Protein AF-A0AAD6ZV68-F1 (afdb_monomer_lite)

pLDDT: mean 80.8, std 20.4, range [26.97, 98.12]

Secondary structure (DSSP, 8-state):
--PPP-----HHHHHTTTT--TTSPP-TTSEEEEEEEEETTEEEEEEESSS-EEPPTT-SSSEEE---TTSS-GGG-TTTSPEEP-GGGTTGGGPBPTTTSGGGGGGG----GGGEEE--TTSTT-EEE-HHHHHHHHHHHHHHHHHHHHHHHH-GGG--HHHHHHHHHHHHHHHHHHH--B-HHHHHHHHHHHHHHHHHHHHHHHIIIIIHHHHH-TT------TTSB--EEES-HHHHHHHHHTT--EEEEEEGGG-SS--EEEE-PEEPPPTTS--SGGGSTTPPPPSEEES-HHHHHHHHHHHHHH--SS--TTTS---PPPPPPPPP-------PPP-------------

Structure (mmCIF, N/CA/C/O backbone):
data_AF-A0AAD6ZV68-F1
#
_entry.id   AF-A0AAD6ZV68-F1
#
loop_
_atom_site.group_PDB
_atom_site.id
_atom_site.type_symbol
_atom_site.label_atom_id
_atom_site.label_alt_id
_atom_site.label_comp_id
_atom_site.label_asym_id
_atom_site.label_entity_id
_atom_site.label_seq_id
_atom_site.pdbx_PDB_ins_code
_atom_site.Cartn_x
_atom_site.Cartn_y
_atom_site.Cartn_z
_atom_site.occupancy
_atom_site.B_iso_or_equiv
_atom_site.auth_seq_id
_atom_site.auth_comp_id
_atom_site.auth_asym_id
_atom_site.auth_atom_id
_atom_site.pdbx_PDB_model_num
ATOM 1 N N . MET A 1 1 ? 13.502 -24.384 -6.867 1.00 32.19 1 MET A N 1
ATOM 2 C CA . MET A 1 1 ? 13.099 -24.261 -8.284 1.00 32.19 1 MET A CA 1
ATOM 3 C C . MET A 1 1 ? 11.976 -25.252 -8.540 1.00 32.19 1 MET A C 1
ATOM 5 O O . MET A 1 1 ? 12.252 -26.436 -8.644 1.00 32.19 1 MET A O 1
ATOM 9 N N . ALA A 1 2 ? 10.721 -24.803 -8.552 1.00 27.55 2 ALA A N 1
ATOM 10 C CA . ALA A 1 2 ? 9.605 -25.658 -8.948 1.00 27.55 2 ALA A CA 1
ATOM 11 C C . ALA A 1 2 ? 9.487 -25.609 -10.478 1.00 27.55 2 ALA A C 1
ATOM 13 O O . ALA A 1 2 ? 9.262 -24.539 -11.042 1.00 27.55 2 ALA A O 1
ATOM 14 N N . GLN A 1 3 ? 9.703 -26.742 -11.148 1.00 31.05 3 GLN A N 1
ATOM 15 C CA . GLN A 1 3 ? 9.373 -26.893 -12.564 1.00 31.05 3 GLN A CA 1
ATOM 16 C C . GLN A 1 3 ? 7.848 -26.886 -12.702 1.00 31.05 3 GLN A C 1
ATOM 18 O O . GLN A 1 3 ? 7.157 -27.703 -12.097 1.00 31.05 3 GLN A O 1
ATOM 23 N N . ILE A 1 4 ? 7.324 -25.925 -13.460 1.00 37.88 4 ILE A N 1
ATOM 24 C CA . ILE A 1 4 ? 5.892 -25.779 -13.720 1.00 37.88 4 ILE A CA 1
ATOM 25 C C . ILE A 1 4 ? 5.531 -26.626 -14.947 1.00 37.88 4 ILE A C 1
ATOM 27 O O . ILE A 1 4 ? 6.178 -26.534 -15.989 1.00 37.88 4 ILE A O 1
ATOM 31 N N . SER A 1 5 ? 4.491 -27.449 -14.797 1.00 29.53 5 SER A N 1
ATOM 32 C CA . SER A 1 5 ? 3.880 -28.268 -15.852 1.00 29.53 5 SER A CA 1
ATOM 33 C C . SER A 1 5 ? 3.349 -27.395 -17.006 1.00 29.53 5 SER A C 1
ATOM 35 O O . SER A 1 5 ? 2.774 -26.333 -16.741 1.00 29.53 5 SER A O 1
ATOM 37 N N . PRO A 1 6 ? 3.507 -27.797 -18.283 1.00 34.41 6 PRO A N 1
ATOM 38 C CA . PRO A 1 6 ? 3.233 -26.941 -19.430 1.00 34.41 6 PRO A CA 1
ATOM 39 C C . PRO A 1 6 ? 1.727 -26.849 -19.710 1.00 34.41 6 PRO A C 1
ATOM 41 O O . PRO A 1 6 ? 1.205 -27.456 -20.645 1.00 34.41 6 PRO A O 1
ATOM 44 N N . ARG A 1 7 ? 1.002 -26.018 -18.952 1.00 44.41 7 ARG A N 1
ATOM 45 C CA . ARG A 1 7 ? -0.167 -25.345 -19.535 1.00 44.41 7 ARG A CA 1
ATOM 46 C C . ARG A 1 7 ? 0.377 -24.477 -20.665 1.00 44.41 7 ARG A C 1
ATOM 48 O O . ARG A 1 7 ? 1.210 -23.614 -20.403 1.00 44.41 7 ARG A O 1
ATOM 55 N N . LYS A 1 8 ? -0.023 -24.768 -21.911 1.00 46.69 8 LYS A N 1
ATOM 56 C CA . LYS A 1 8 ? 0.470 -24.099 -23.127 1.00 46.69 8 LYS A CA 1
ATOM 57 C C . LYS A 1 8 ? 0.489 -22.583 -22.911 1.00 46.69 8 LYS A C 1
ATOM 59 O O . LYS A 1 8 ? -0.561 -21.948 -22.851 1.00 46.69 8 LYS A O 1
ATOM 64 N N . LEU A 1 9 ? 1.689 -22.031 -22.743 1.00 55.91 9 LEU A N 1
ATOM 65 C CA . LEU A 1 9 ? 1.910 -20.592 -22.686 1.00 55.91 9 LEU A CA 1
ATOM 66 C C . LEU A 1 9 ? 1.372 -19.982 -23.986 1.00 55.91 9 LEU A C 1
ATOM 68 O O . LEU A 1 9 ? 1.548 -20.559 -25.060 1.00 55.91 9 LEU A O 1
ATOM 72 N N . HIS A 1 10 ? 0.699 -18.835 -23.885 1.00 65.75 10 HIS A N 1
ATOM 73 C CA . HIS A 1 10 ? 0.216 -18.100 -25.053 1.00 65.75 10 HIS A CA 1
ATOM 74 C C . HIS A 1 10 ? 1.395 -17.841 -26.018 1.00 65.75 10 HIS A C 1
ATOM 76 O O . HIS A 1 10 ? 2.492 -17.562 -25.530 1.00 65.75 10 HIS A O 1
ATOM 82 N N . PRO A 1 11 ? 1.223 -17.890 -27.354 1.00 64.25 11 PRO A N 1
ATOM 83 C CA . PRO A 1 11 ? 2.324 -17.671 -28.301 1.00 64.25 11 PRO A CA 1
ATOM 84 C C . PRO A 1 11 ? 3.109 -16.374 -28.036 1.00 64.25 11 PRO A C 1
ATOM 86 O O . PRO A 1 11 ? 4.337 -16.383 -28.013 1.00 64.25 11 PRO A O 1
ATOM 89 N N . HIS A 1 12 ? 2.398 -15.288 -27.711 1.00 73.19 12 HIS A N 1
ATOM 90 C CA . HIS A 1 12 ? 2.989 -14.003 -27.305 1.00 73.19 12 HIS A CA 1
ATOM 91 C C . HIS A 1 12 ? 3.818 -14.061 -26.018 1.00 73.19 12 HIS A C 1
ATOM 93 O O . HIS A 1 12 ? 4.724 -13.258 -25.835 1.00 73.19 12 HIS A O 1
ATOM 99 N N . SER A 1 13 ? 3.544 -15.003 -25.114 1.00 75.31 13 SER A N 1
ATOM 100 C CA . SER A 1 13 ? 4.356 -15.162 -23.910 1.00 75.31 13 SER A CA 1
ATOM 101 C C . SER A 1 13 ? 5.761 -15.641 -24.265 1.00 75.31 13 SER A C 1
ATOM 103 O O . SER A 1 13 ? 6.716 -15.122 -23.709 1.00 75.31 13 SER A O 1
ATOM 105 N N . VAL A 1 14 ? 5.902 -16.592 -25.198 1.00 75.19 14 VAL A N 1
ATOM 106 C CA . VAL A 1 14 ? 7.206 -17.180 -25.568 1.00 75.19 14 VAL A CA 1
ATOM 107 C C . VAL A 1 14 ? 8.125 -16.151 -26.235 1.00 75.19 14 VAL A C 1
ATOM 109 O O . VAL A 1 14 ? 9.322 -16.127 -25.951 1.00 75.19 14 VAL A O 1
ATOM 112 N N . ASP A 1 15 ? 7.564 -15.260 -27.054 1.00 87.38 15 ASP A N 1
ATOM 113 C CA . ASP A 1 15 ? 8.299 -14.183 -27.736 1.00 87.38 15 ASP A CA 1
ATOM 114 C C . ASP A 1 15 ? 8.950 -13.190 -26.753 1.00 87.38 15 ASP A C 1
ATOM 116 O O . ASP A 1 15 ? 10.021 -12.654 -27.035 1.00 87.38 15 ASP A O 1
ATOM 120 N N . LEU A 1 16 ? 8.408 -13.036 -25.534 1.00 91.06 16 LEU A N 1
ATOM 121 C CA . LEU A 1 16 ? 9.025 -12.201 -24.492 1.00 91.06 16 LEU A CA 1
ATOM 122 C C . LEU A 1 16 ? 10.433 -12.668 -24.083 1.00 91.06 16 LEU A C 1
ATOM 124 O O . LEU A 1 16 ? 11.188 -11.898 -23.496 1.00 91.06 16 LEU A O 1
ATOM 128 N N . LEU A 1 17 ? 10.825 -13.909 -24.385 1.00 93.38 17 LEU A N 1
ATOM 129 C CA . LEU A 1 17 ? 12.160 -14.426 -24.069 1.00 93.38 17 LEU A CA 1
ATOM 130 C C . LEU A 1 17 ? 13.177 -14.269 -25.206 1.00 93.38 17 LEU A C 1
ATOM 132 O O . LEU A 1 17 ? 14.314 -14.709 -25.041 1.00 93.38 17 LEU A O 1
ATOM 136 N N . ARG A 1 18 ? 12.830 -13.632 -26.334 1.00 92.88 18 ARG A N 1
ATOM 137 C CA . ARG A 1 18 ? 13.720 -13.557 -27.510 1.00 92.88 18 ARG A CA 1
ATOM 138 C C . ARG A 1 18 ? 15.073 -12.883 -27.245 1.00 92.88 18 ARG A C 1
ATOM 140 O O . ARG A 1 18 ? 16.066 -13.254 -27.855 1.00 92.88 18 ARG A O 1
ATOM 147 N N . ASN A 1 19 ? 15.122 -11.948 -26.293 1.00 93.38 19 ASN A N 1
ATOM 148 C CA . ASN A 1 19 ? 16.341 -11.235 -25.888 1.00 93.38 19 ASN A CA 1
ATOM 149 C C . ASN A 1 19 ? 16.922 -11.753 -24.558 1.00 93.38 19 ASN A C 1
ATOM 151 O O . ASN A 1 19 ? 17.686 -11.050 -23.889 1.00 93.38 19 ASN A O 1
ATOM 155 N N . ARG A 1 20 ? 16.520 -12.946 -24.098 1.00 92.81 20 ARG A N 1
ATOM 156 C CA . ARG A 1 20 ? 16.961 -13.491 -22.808 1.00 92.81 20 ARG A CA 1
ATOM 157 C C . ARG A 1 20 ? 18.478 -13.681 -22.797 1.00 92.81 20 ARG A C 1
ATOM 159 O O . ARG A 1 20 ? 19.012 -14.544 -23.485 1.00 92.81 20 ARG A O 1
ATOM 166 N N . ASN A 1 21 ? 19.154 -12.944 -21.920 1.00 88.75 21 ASN A N 1
ATOM 167 C CA . ASN A 1 21 ? 20.576 -13.119 -21.643 1.00 88.75 21 ASN A CA 1
ATOM 168 C C . ASN A 1 21 ? 20.830 -13.089 -20.123 1.00 88.75 21 ASN A C 1
ATOM 170 O O . ASN A 1 21 ? 20.939 -12.003 -19.548 1.00 88.75 21 ASN A O 1
ATOM 174 N N . PRO A 1 22 ? 20.910 -14.258 -19.457 1.00 83.88 22 PRO A N 1
ATOM 175 C CA . PRO A 1 22 ? 21.132 -14.341 -18.010 1.00 83.88 22 PRO A CA 1
ATOM 176 C C . PRO A 1 22 ? 22.481 -13.773 -17.551 1.00 83.88 22 PRO A C 1
ATOM 178 O O . PRO A 1 22 ? 22.616 -13.398 -16.392 1.00 83.88 22 PRO A O 1
ATOM 181 N N . SER A 1 23 ? 23.465 -13.690 -18.450 1.00 87.19 23 SER A N 1
ATOM 182 C CA . SER A 1 23 ? 24.807 -13.178 -18.152 1.00 87.19 23 SER A CA 1
ATOM 183 C C . SER A 1 23 ? 24.900 -11.651 -18.237 1.00 87.19 23 SER A C 1
ATOM 185 O O . SER A 1 23 ? 25.906 -11.074 -17.835 1.00 87.19 23 SER A O 1
ATOM 187 N N . SER A 1 24 ? 23.876 -10.979 -18.777 1.00 87.25 24 SER A N 1
ATOM 188 C CA . SER A 1 24 ? 23.837 -9.521 -18.909 1.00 87.25 24 SER A CA 1
ATOM 189 C C . SER A 1 24 ? 23.095 -8.885 -17.726 1.00 87.25 24 SER A C 1
ATOM 191 O O . SER A 1 24 ? 22.002 -9.349 -17.386 1.00 87.25 24 SER A O 1
ATOM 193 N N . PRO A 1 25 ? 23.621 -7.799 -17.123 1.00 89.19 25 PRO A N 1
ATOM 194 C CA . PRO A 1 25 ? 22.926 -7.101 -16.046 1.00 89.19 25 PRO A CA 1
ATOM 195 C C . PRO A 1 25 ? 21.618 -6.489 -16.554 1.00 89.19 25 PRO A C 1
ATOM 197 O O . PRO A 1 25 ? 21.578 -5.914 -17.643 1.00 89.19 25 PRO A O 1
ATOM 200 N N . LEU A 1 26 ? 20.547 -6.598 -15.769 1.00 91.12 26 LEU A N 1
ATOM 201 C CA . LEU A 1 26 ? 19.268 -5.960 -16.083 1.00 91.12 26 LEU A CA 1
ATOM 202 C C . LEU A 1 26 ? 19.355 -4.448 -15.847 1.00 91.12 26 LEU A C 1
ATOM 204 O O . LEU A 1 26 ? 19.899 -4.001 -14.838 1.00 91.12 26 LEU A O 1
ATOM 208 N N . GLY A 1 27 ? 18.805 -3.677 -16.779 1.00 91.69 27 GLY A N 1
ATOM 209 C CA . GLY A 1 27 ? 18.522 -2.258 -16.613 1.00 91.69 27 GLY A CA 1
ATOM 210 C C . GLY A 1 27 ? 17.090 -2.002 -16.124 1.00 91.69 27 GLY A C 1
ATOM 211 O O . GLY A 1 27 ? 16.293 -2.932 -16.004 1.00 91.69 27 GLY A O 1
ATOM 212 N N . PRO A 1 28 ? 16.720 -0.727 -15.910 1.00 92.06 28 PRO A N 1
ATOM 213 C CA . PRO A 1 28 ? 15.424 -0.344 -15.345 1.00 92.06 28 PRO A CA 1
ATOM 214 C C . PRO A 1 28 ? 14.212 -0.790 -16.170 1.00 92.06 28 PRO A C 1
ATOM 216 O O . PRO A 1 28 ? 13.140 -1.009 -15.619 1.00 92.06 28 PRO A O 1
ATOM 219 N N . PHE A 1 29 ? 14.366 -0.940 -17.486 1.00 95.00 29 PHE A N 1
ATOM 220 C CA . PHE A 1 29 ? 13.276 -1.327 -18.391 1.00 95.00 29 PHE A CA 1
ATOM 221 C C . PHE A 1 29 ? 13.248 -2.823 -18.717 1.00 95.00 29 PHE A C 1
ATOM 223 O O . PHE A 1 29 ? 12.359 -3.278 -19.442 1.00 95.00 29 PHE A O 1
ATOM 230 N N . ASP A 1 30 ? 14.208 -3.575 -18.186 1.00 94.81 30 ASP A N 1
ATOM 231 C CA . ASP A 1 30 ? 14.278 -5.023 -18.306 1.00 94.81 30 ASP A CA 1
ATOM 232 C C . ASP A 1 30 ? 13.427 -5.695 -17.209 1.00 94.81 30 ASP A C 1
ATOM 234 O O . ASP A 1 30 ? 12.774 -5.031 -16.400 1.00 94.81 30 ASP A O 1
ATOM 238 N N . GLY A 1 31 ? 13.389 -7.029 -17.185 1.00 93.06 31 GLY A N 1
ATOM 239 C CA . GLY A 1 31 ? 12.624 -7.781 -16.192 1.00 93.06 31 GLY A CA 1
ATOM 240 C C . GLY A 1 31 ? 13.351 -9.015 -15.674 1.00 93.06 31 GLY A C 1
ATOM 241 O O . GLY A 1 31 ? 13.795 -9.863 -16.450 1.00 93.06 31 GLY A O 1
ATOM 242 N N . ARG A 1 32 ? 13.390 -9.183 -14.346 1.00 92.12 32 ARG A N 1
ATOM 243 C CA . ARG A 1 32 ? 13.709 -10.491 -13.746 1.00 92.12 32 ARG A CA 1
ATOM 244 C C . ARG A 1 32 ? 12.653 -11.510 -14.142 1.00 92.12 32 ARG A C 1
ATOM 246 O O . ARG A 1 32 ? 12.964 -12.634 -14.523 1.00 92.12 32 ARG A O 1
ATOM 253 N N . VAL A 1 33 ? 11.399 -11.082 -14.089 1.00 93.81 33 VAL A N 1
ATOM 254 C CA . VAL A 1 33 ? 10.276 -11.820 -14.644 1.00 93.81 33 VAL A CA 1
ATOM 255 C C . VAL A 1 33 ? 9.414 -10.899 -15.496 1.00 93.81 33 VAL A C 1
ATOM 257 O O . VAL A 1 33 ? 9.453 -9.673 -15.347 1.00 93.81 33 VAL A O 1
ATOM 260 N N . ALA A 1 34 ? 8.628 -11.497 -16.382 1.00 95.38 34 ALA A N 1
ATOM 261 C CA . ALA A 1 34 ? 7.595 -10.796 -17.118 1.00 95.38 34 ALA A CA 1
ATOM 262 C C . ALA A 1 34 ? 6.348 -11.655 -17.306 1.00 95.38 34 ALA A C 1
ATOM 264 O O . ALA A 1 34 ? 6.367 -12.876 -17.136 1.00 95.38 34 ALA A O 1
ATOM 265 N N . VAL A 1 35 ? 5.265 -11.000 -17.703 1.00 94.31 35 VAL A N 1
ATOM 266 C CA . VAL A 1 35 ? 4.033 -11.659 -18.129 1.00 94.31 35 VAL A CA 1
ATOM 267 C C . VAL A 1 35 ? 3.464 -10.938 -19.342 1.00 94.31 35 VAL A C 1
ATOM 269 O O . VAL A 1 35 ? 3.534 -9.712 -19.441 1.00 94.31 35 VAL A O 1
ATOM 272 N N . HIS A 1 36 ? 2.892 -11.709 -20.259 1.00 93.25 36 HIS A N 1
ATOM 273 C CA . HIS A 1 36 ? 1.976 -11.193 -21.264 1.00 93.25 36 HIS A CA 1
ATOM 274 C C . HIS A 1 36 ? 0.574 -11.148 -20.647 1.00 93.25 36 HIS A C 1
ATOM 276 O O . HIS A 1 36 ? 0.065 -12.176 -20.194 1.00 93.25 36 HIS A O 1
ATOM 282 N N . ALA A 1 37 ? -0.046 -9.972 -20.637 1.00 88.38 37 ALA A N 1
ATOM 283 C CA . ALA A 1 37 ? -1.381 -9.756 -20.100 1.00 88.38 37 ALA A CA 1
ATOM 284 C C . ALA A 1 37 ? -2.300 -9.217 -21.197 1.00 88.38 37 ALA A C 1
ATOM 286 O O . ALA A 1 37 ? -1.943 -8.288 -21.919 1.00 88.38 37 ALA A O 1
ATOM 287 N N . GLN A 1 38 ? -3.494 -9.789 -21.305 1.00 86.44 38 GLN A N 1
ATOM 288 C CA . GLN A 1 38 ? -4.558 -9.228 -22.126 1.00 86.44 38 GLN A CA 1
ATOM 289 C C . GLN A 1 38 ? -5.466 -8.395 -21.221 1.00 86.44 38 GLN A C 1
ATOM 291 O O . GLN A 1 38 ? -6.004 -8.910 -20.244 1.00 86.44 38 GLN A O 1
ATOM 296 N N . ILE A 1 39 ? -5.602 -7.108 -21.533 1.00 80.25 39 ILE A N 1
ATOM 297 C CA . ILE A 1 39 ? -6.436 -6.161 -20.790 1.00 80.25 39 ILE A CA 1
ATOM 298 C C . ILE A 1 39 ? -7.480 -5.635 -21.775 1.00 80.25 39 ILE A C 1
ATOM 300 O O . ILE A 1 39 ? -7.162 -4.886 -22.703 1.00 80.25 39 ILE A O 1
ATOM 304 N N . GLY A 1 40 ? -8.720 -6.107 -21.633 1.00 81.19 40 GLY A N 1
ATOM 305 C CA . GLY A 1 40 ? -9.763 -5.918 -22.641 1.00 81.19 40 GLY A CA 1
ATOM 306 C C . GLY A 1 40 ? -9.363 -6.518 -23.997 1.00 81.19 40 GLY A C 1
ATOM 307 O O . GLY A 1 40 ? -8.992 -7.688 -24.097 1.00 81.19 40 GLY A O 1
ATOM 308 N N . ALA A 1 41 ? -9.422 -5.704 -25.053 1.00 84.81 41 ALA A N 1
ATOM 309 C CA . ALA A 1 41 ? -9.024 -6.098 -26.408 1.00 84.81 41 ALA A CA 1
ATOM 310 C C . ALA A 1 41 ? -7.531 -5.854 -26.716 1.00 84.81 41 ALA A C 1
ATOM 312 O O . ALA A 1 41 ? -7.090 -6.092 -27.838 1.00 84.81 41 ALA A O 1
ATOM 313 N N . GLN A 1 42 ? -6.755 -5.329 -25.762 1.00 88.12 42 GLN A N 1
ATOM 314 C CA . GLN A 1 42 ? -5.364 -4.941 -25.984 1.00 88.12 42 GLN A CA 1
ATOM 315 C C . GLN A 1 42 ? -4.389 -5.892 -25.286 1.00 88.12 42 GLN A C 1
ATOM 317 O O . GLN A 1 42 ? -4.634 -6.389 -24.186 1.00 88.12 42 GLN A O 1
ATOM 322 N N . HIS A 1 43 ? -3.250 -6.113 -25.939 1.00 90.75 43 HIS A N 1
ATOM 323 C CA . HIS A 1 43 ? -2.168 -6.951 -25.440 1.00 90.75 43 HIS A CA 1
ATOM 324 C C . HIS A 1 43 ? -1.070 -6.089 -24.827 1.00 90.75 43 HIS A C 1
ATOM 326 O O . HIS A 1 43 ? -0.586 -5.137 -25.447 1.00 90.75 43 HIS A O 1
ATOM 332 N N . TYR A 1 44 ? -0.646 -6.462 -23.627 1.00 92.94 44 TYR A N 1
ATOM 333 C CA . TYR A 1 44 ? 0.408 -5.812 -22.866 1.00 92.94 44 TYR A CA 1
ATOM 334 C C . TYR A 1 44 ? 1.474 -6.822 -22.460 1.00 92.94 44 TYR A C 1
ATOM 336 O O . TYR A 1 44 ? 1.227 -8.024 -22.347 1.00 92.94 44 TYR A O 1
ATOM 344 N N . PHE A 1 45 ? 2.663 -6.308 -22.183 1.00 94.94 45 PHE A N 1
ATOM 345 C CA . PHE A 1 45 ? 3.679 -7.018 -21.427 1.00 94.94 45 PHE A CA 1
ATOM 346 C C . PHE A 1 45 ? 4.051 -6.197 -20.198 1.00 94.94 45 PHE A C 1
ATOM 348 O O . PHE A 1 45 ? 4.064 -4.962 -20.231 1.00 94.94 45 PHE A O 1
ATOM 355 N N . ILE A 1 46 ? 4.310 -6.896 -19.099 1.00 95.88 46 ILE A N 1
ATOM 356 C CA . ILE A 1 46 ? 4.663 -6.289 -17.820 1.00 95.88 46 ILE A CA 1
ATOM 357 C C . ILE A 1 46 ? 6.025 -6.827 -17.414 1.00 95.88 46 ILE A C 1
ATOM 359 O O . ILE A 1 46 ? 6.165 -8.035 -17.232 1.00 95.88 46 ILE A O 1
ATOM 363 N N . THR A 1 47 ? 7.013 -5.945 -17.272 1.00 96.00 47 THR A N 1
ATOM 364 C CA . THR A 1 47 ? 8.346 -6.285 -16.750 1.00 96.00 47 THR A CA 1
ATOM 365 C C . THR A 1 47 ? 8.506 -5.776 -15.323 1.00 96.00 47 THR A C 1
ATOM 367 O O . THR A 1 47 ? 7.837 -4.825 -14.915 1.00 96.00 47 THR A O 1
ATOM 370 N N . THR A 1 48 ? 9.374 -6.419 -14.540 1.00 95.44 48 THR A N 1
ATOM 371 C CA . THR A 1 48 ? 9.580 -6.037 -13.139 1.00 95.44 48 THR A CA 1
ATOM 372 C C . THR A 1 48 ? 10.971 -6.375 -12.609 1.00 95.44 48 THR A C 1
ATOM 374 O O . THR A 1 48 ? 11.614 -7.333 -13.047 1.00 95.44 48 THR A O 1
ATOM 377 N N . ASN A 1 49 ? 11.412 -5.603 -11.615 1.00 93.50 49 ASN A N 1
ATOM 378 C CA . ASN A 1 49 ? 12.572 -5.903 -10.775 1.00 93.50 49 ASN A CA 1
ATOM 379 C C . ASN A 1 49 ? 12.279 -6.933 -9.668 1.00 93.50 49 ASN A C 1
ATOM 381 O O . ASN A 1 49 ? 13.218 -7.406 -9.028 1.00 93.50 49 ASN A O 1
ATOM 385 N N . ALA A 1 50 ? 11.012 -7.291 -9.441 1.00 93.06 50 ALA A N 1
ATOM 386 C CA . ALA A 1 50 ? 10.600 -8.330 -8.504 1.00 93.06 50 ALA A CA 1
ATOM 387 C C . ALA A 1 50 ? 10.664 -9.735 -9.134 1.00 93.06 50 ALA A C 1
ATOM 389 O O . ALA A 1 50 ? 10.852 -9.898 -10.336 1.00 93.06 50 ALA A O 1
ATOM 390 N N . ASN A 1 51 ? 10.472 -10.776 -8.319 1.00 92.38 51 ASN A N 1
ATOM 391 C CA . ASN A 1 51 ? 10.444 -12.172 -8.783 1.00 92.38 51 ASN A CA 1
ATOM 392 C C . ASN A 1 51 ? 9.021 -12.674 -9.117 1.00 92.38 51 ASN A C 1
ATOM 394 O O . ASN A 1 51 ? 8.826 -13.868 -9.336 1.00 92.38 51 ASN A O 1
ATOM 398 N N . TYR A 1 52 ? 8.021 -11.788 -9.119 1.00 93.50 52 TYR A N 1
ATOM 399 C CA . TYR A 1 52 ? 6.616 -12.112 -9.380 1.00 93.50 52 TYR A CA 1
ATOM 400 C C . TYR A 1 52 ? 5.898 -10.931 -10.048 1.00 93.50 52 TYR A C 1
ATOM 402 O O . TYR A 1 52 ? 6.340 -9.786 -9.933 1.00 93.50 52 TYR A O 1
ATOM 410 N N . VAL A 1 53 ? 4.767 -11.199 -10.709 1.00 94.06 53 VAL A N 1
ATOM 411 C CA . VAL A 1 53 ? 3.868 -10.159 -11.234 1.00 94.06 53 VAL A CA 1
ATOM 412 C C . VAL A 1 53 ? 2.482 -10.338 -10.612 1.00 94.06 53 VAL A C 1
ATOM 414 O O . VAL A 1 53 ? 1.870 -11.375 -10.857 1.00 94.06 53 VAL A O 1
ATOM 417 N N . PRO A 1 54 ? 1.974 -9.390 -9.804 1.00 93.06 54 PRO A N 1
ATOM 418 C CA . PRO A 1 54 ? 0.615 -9.438 -9.294 1.00 93.06 54 PRO A CA 1
ATOM 419 C C . PRO A 1 54 ? -0.381 -9.232 -10.429 1.00 93.06 54 PRO A C 1
ATOM 421 O O . PRO A 1 54 ? -0.090 -8.570 -11.425 1.00 93.06 54 PRO A O 1
ATOM 424 N N . THR A 1 55 ? -1.581 -9.776 -10.263 1.00 89.75 55 THR A N 1
ATOM 425 C CA . THR A 1 55 ? -2.728 -9.380 -11.084 1.00 89.75 55 THR A CA 1
ATOM 426 C C . THR A 1 55 ? -2.907 -7.868 -10.989 1.00 89.75 55 THR A C 1
ATOM 428 O O . THR A 1 55 ? -2.912 -7.310 -9.890 1.00 89.75 55 THR A O 1
ATOM 431 N N . VAL A 1 56 ? -3.007 -7.201 -12.140 1.00 85.19 56 VAL A N 1
ATOM 432 C CA . VAL A 1 56 ? -3.238 -5.755 -12.187 1.00 85.19 56 VAL A CA 1
ATOM 433 C C . VAL A 1 56 ? -4.583 -5.500 -11.502 1.00 85.19 56 VAL A C 1
ATOM 435 O O . VAL A 1 56 ? -5.566 -6.147 -11.870 1.00 85.19 56 VAL A O 1
ATOM 438 N N . PRO A 1 57 ? -4.656 -4.642 -10.470 1.00 77.31 57 PRO A N 1
ATOM 439 C CA . PRO A 1 57 ? -5.941 -4.340 -9.866 1.00 77.31 57 PRO A CA 1
ATOM 440 C C . PRO A 1 57 ? -6.835 -3.713 -10.928 1.00 77.31 57 PRO A C 1
ATOM 442 O O . PRO A 1 57 ? -6.354 -2.961 -11.779 1.00 77.31 57 PRO A O 1
ATOM 445 N N . SER A 1 58 ? -8.147 -3.935 -10.817 1.00 65.56 58 SER A N 1
ATOM 446 C CA . SER A 1 58 ? -9.085 -3.058 -11.511 1.00 65.56 58 SER A CA 1
ATOM 447 C C . SER A 1 58 ? -8.942 -3.123 -13.059 1.00 65.56 58 SER A C 1
ATOM 449 O O . SER A 1 58 ? -9.113 -2.128 -13.760 1.00 65.56 58 SER A O 1
ATOM 451 N N . LEU A 1 59 ? -8.626 -4.318 -13.595 1.00 64.38 59 LEU A N 1
ATOM 452 C CA . LEU A 1 59 ? -8.495 -4.619 -15.039 1.00 64.38 59 LEU A CA 1
ATOM 453 C C . LEU A 1 59 ? -9.754 -4.299 -15.858 1.00 64.38 59 LEU A C 1
ATOM 455 O O . LEU A 1 59 ? -9.669 -4.100 -17.071 1.00 64.38 59 LEU A O 1
ATOM 459 N N . GLU A 1 60 ? -10.906 -4.260 -15.197 1.00 63.75 60 GLU A N 1
ATOM 460 C CA . GLU A 1 60 ? -12.194 -3.923 -15.781 1.00 63.75 60 GLU A CA 1
ATOM 461 C C . GLU A 1 60 ? -12.554 -2.475 -15.430 1.00 63.75 60 GLU A C 1
ATOM 463 O O . GLU A 1 60 ? -12.499 -2.058 -14.269 1.00 63.75 60 GLU A O 1
ATOM 468 N N . LEU A 1 61 ? -12.899 -1.697 -16.459 1.00 70.19 61 LEU A N 1
ATOM 469 C CA . LEU A 1 61 ? -13.429 -0.347 -16.310 1.00 70.19 61 LEU A CA 1
ATOM 470 C C . LEU A 1 61 ? -14.959 -0.377 -16.445 1.00 70.19 61 LEU A C 1
ATOM 472 O O . LEU A 1 61 ? -15.464 -1.034 -17.359 1.00 70.19 61 LEU A O 1
ATOM 476 N N . PRO A 1 62 ? -15.701 0.370 -15.606 1.00 80.25 62 PRO A N 1
ATOM 477 C CA . PRO A 1 62 ? -15.209 1.211 -14.511 1.00 80.25 62 PRO A CA 1
ATOM 478 C C . PRO A 1 62 ? -14.776 0.398 -13.282 1.00 80.25 62 PRO A C 1
ATOM 480 O O . PRO A 1 62 ? -15.377 -0.629 -12.971 1.00 80.25 62 PRO A O 1
ATOM 483 N N . HIS A 1 63 ? -13.778 0.894 -12.546 1.00 81.75 63 HIS A N 1
ATOM 484 C CA . HIS A 1 63 ? -13.363 0.321 -11.266 1.00 81.75 63 HIS A CA 1
ATOM 485 C C . HIS A 1 63 ? -14.514 0.398 -10.276 1.00 81.75 63 HIS A C 1
ATOM 487 O O . HIS A 1 63 ? -15.104 1.468 -10.124 1.00 81.75 63 HIS A O 1
ATOM 493 N N . LYS A 1 64 ? -14.796 -0.697 -9.570 1.00 86.62 64 LYS A N 1
ATOM 494 C CA . LYS A 1 64 ? -15.793 -0.736 -8.500 1.00 86.62 64 LYS A CA 1
ATOM 495 C C . LYS A 1 64 ? -15.127 -1.166 -7.203 1.00 86.62 64 LYS A C 1
ATOM 497 O O . LYS A 1 64 ? -14.570 -2.255 -7.139 1.00 86.62 64 LYS A O 1
ATOM 502 N N . VAL A 1 65 ? -15.200 -0.315 -6.184 1.00 87.94 65 VAL A N 1
ATOM 503 C CA . VAL A 1 65 ? -14.622 -0.598 -4.863 1.00 87.94 65 VAL A CA 1
ATOM 504 C C . VAL A 1 65 ? -15.724 -0.908 -3.872 1.00 87.94 65 VAL A C 1
ATOM 506 O O . VAL A 1 65 ? -16.719 -0.191 -3.815 1.00 87.94 65 VAL A O 1
ATOM 509 N N . TYR A 1 66 ? -15.512 -1.934 -3.057 1.00 86.31 66 TYR A N 1
ATOM 510 C CA . TYR A 1 66 ? -16.444 -2.380 -2.028 1.00 86.31 66 TYR A CA 1
ATOM 511 C C . TYR A 1 66 ? -15.706 -2.578 -0.711 1.00 86.31 66 TYR A C 1
ATOM 513 O O . TYR A 1 66 ? -14.561 -3.032 -0.708 1.00 86.31 66 TYR A O 1
ATOM 521 N N . LEU A 1 67 ? -16.370 -2.248 0.396 1.00 87.00 67 LEU A N 1
ATOM 522 C CA . LEU A 1 67 ? -15.938 -2.686 1.718 1.00 87.00 67 LEU A CA 1
ATOM 523 C C . LEU A 1 67 ? -16.376 -4.141 1.900 1.00 87.00 67 LEU A C 1
ATOM 525 O O . LEU A 1 67 ? -17.557 -4.445 1.743 1.00 87.00 67 LEU A O 1
ATOM 529 N N . ARG A 1 68 ? -15.426 -5.017 2.210 1.00 86.38 68 ARG A N 1
ATOM 530 C CA . ARG A 1 68 ? -15.646 -6.460 2.354 1.00 86.38 68 ARG A CA 1
ATOM 531 C C . ARG A 1 68 ? -15.900 -6.855 3.804 1.00 86.38 68 ARG A C 1
ATOM 533 O O . ARG A 1 68 ? -15.729 -6.050 4.721 1.00 86.38 68 ARG A O 1
ATOM 540 N N . MET A 1 69 ? -16.254 -8.120 4.019 1.00 84.00 69 MET A N 1
ATOM 541 C CA . MET A 1 69 ? -16.504 -8.686 5.352 1.00 84.00 69 MET A CA 1
ATOM 542 C C . MET A 1 69 ? -15.299 -8.607 6.302 1.00 84.00 69 MET A C 1
ATOM 544 O O . MET A 1 69 ? -15.477 -8.482 7.512 1.00 84.00 69 MET A O 1
ATOM 548 N N . ASP A 1 70 ? -14.076 -8.622 5.769 1.00 85.44 70 ASP A N 1
ATOM 549 C CA . ASP A 1 70 ? -12.833 -8.424 6.529 1.00 85.44 70 ASP A CA 1
ATOM 550 C C . ASP A 1 70 ? -12.497 -6.938 6.781 1.00 85.44 70 ASP A C 1
ATOM 552 O O . ASP A 1 70 ? -11.444 -6.614 7.334 1.00 85.44 70 ASP A O 1
ATOM 556 N N . MET A 1 71 ? -13.397 -6.026 6.396 1.00 90.12 71 MET A N 1
ATOM 557 C CA . MET A 1 71 ? -13.263 -4.569 6.485 1.00 90.12 71 MET A CA 1
ATOM 558 C C . MET A 1 71 ? -12.127 -3.983 5.623 1.00 90.12 71 MET A C 1
ATOM 560 O O . MET A 1 71 ? -11.735 -2.817 5.785 1.00 90.12 71 MET A O 1
ATOM 564 N N . HIS A 1 72 ? -11.613 -4.765 4.670 1.00 90.62 72 HIS A N 1
ATOM 565 C CA . HIS A 1 72 ? -10.696 -4.310 3.633 1.00 90.62 72 HIS A CA 1
ATOM 566 C C . HIS A 1 72 ? -11.414 -4.046 2.306 1.00 90.62 72 HIS A C 1
ATOM 568 O O . HIS A 1 72 ? -12.605 -4.305 2.139 1.00 90.62 72 HIS A O 1
ATOM 574 N N . TYR A 1 73 ? -10.662 -3.509 1.344 1.00 90.19 73 TYR A N 1
ATOM 575 C CA . TYR A 1 73 ? -11.142 -3.192 -0.005 1.00 90.19 73 TYR A CA 1
ATOM 576 C C . TYR A 1 73 ? -10.626 -4.180 -1.066 1.00 90.19 73 TYR A C 1
ATOM 578 O O . TYR A 1 73 ? -10.558 -3.863 -2.253 1.00 90.19 73 TYR A O 1
ATOM 586 N N . GLY A 1 74 ? -10.220 -5.386 -0.652 1.00 87.94 74 GLY A N 1
ATOM 587 C CA . GLY A 1 74 ? -9.667 -6.404 -1.549 1.00 87.94 74 GLY A CA 1
ATOM 588 C C . GLY A 1 74 ? -8.419 -5.921 -2.289 1.00 87.94 74 GLY A C 1
ATOM 589 O O . GLY A 1 74 ? -7.550 -5.269 -1.711 1.00 87.94 74 GLY A O 1
ATOM 590 N N . THR A 1 75 ? -8.337 -6.208 -3.590 1.00 89.44 75 THR A N 1
ATOM 591 C CA . THR A 1 75 ? -7.235 -5.749 -4.457 1.00 89.44 75 THR A CA 1
ATOM 592 C C . THR A 1 75 ? -7.174 -4.233 -4.655 1.00 89.44 75 THR A C 1
ATOM 594 O O . THR A 1 75 ? -6.192 -3.738 -5.206 1.00 89.44 75 THR A O 1
ATOM 597 N N . ASP A 1 76 ? -8.196 -3.486 -4.233 1.00 90.62 76 ASP A N 1
ATOM 598 C CA . ASP A 1 76 ? -8.187 -2.023 -4.265 1.00 90.62 76 ASP A CA 1
ATOM 599 C C . ASP A 1 76 ? -7.633 -1.402 -2.973 1.00 90.62 76 ASP A C 1
ATOM 601 O O . ASP A 1 76 ? -7.403 -0.194 -2.954 1.00 90.62 76 ASP A O 1
ATOM 605 N N . ASP A 1 77 ? -7.370 -2.197 -1.923 1.00 92.62 77 ASP A N 1
ATOM 606 C CA . ASP A 1 77 ? -6.718 -1.726 -0.694 1.00 92.62 77 ASP A CA 1
ATOM 607 C C . ASP A 1 77 ? -5.197 -1.565 -0.921 1.00 92.62 77 ASP A C 1
ATOM 609 O O . ASP A 1 77 ? -4.490 -2.569 -1.097 1.00 92.62 77 ASP A O 1
ATOM 613 N N . PRO A 1 78 ? -4.647 -0.333 -0.882 1.00 93.88 78 PRO A N 1
ATOM 614 C CA . PRO A 1 78 ? -3.226 -0.098 -1.145 1.00 93.88 78 PRO A CA 1
ATOM 615 C C . PRO A 1 78 ? -2.284 -0.751 -0.132 1.00 93.88 78 PRO A C 1
ATOM 617 O O . PRO A 1 78 ? -1.097 -0.906 -0.411 1.00 93.88 78 PRO A O 1
ATOM 620 N N . THR A 1 79 ? -2.792 -1.128 1.045 1.00 94.19 79 THR A N 1
ATOM 621 C CA . THR A 1 79 ? -1.981 -1.774 2.085 1.00 94.19 79 THR A CA 1
ATOM 622 C C . THR A 1 79 ? -1.782 -3.267 1.867 1.00 94.19 79 THR A C 1
ATOM 624 O O . THR A 1 79 ? -0.891 -3.866 2.473 1.00 94.19 79 THR A O 1
ATOM 627 N N . LEU A 1 80 ? -2.583 -3.867 0.983 1.00 91.94 80 LEU A N 1
ATOM 628 C CA . LEU A 1 80 ? -2.577 -5.302 0.710 1.00 91.94 80 LEU A CA 1
ATOM 629 C C . LEU A 1 80 ? -2.135 -5.620 -0.716 1.00 91.94 80 LEU A C 1
ATOM 631 O O . LEU A 1 80 ? -1.546 -6.678 -0.950 1.00 91.94 80 LEU A O 1
ATOM 635 N N . TRP A 1 81 ? -2.409 -4.723 -1.667 1.00 93.50 81 TRP A N 1
ATOM 636 C CA . TRP A 1 81 ? -2.173 -4.979 -3.081 1.00 93.50 81 TRP A CA 1
ATOM 637 C C . TRP A 1 81 ? -1.557 -3.780 -3.811 1.00 93.50 81 TRP A C 1
ATOM 639 O O . TRP A 1 81 ? -1.959 -2.640 -3.555 1.00 93.50 81 TRP A O 1
ATOM 649 N N . PRO A 1 82 ? -0.621 -4.000 -4.758 1.00 94.81 82 PRO A N 1
ATOM 650 C CA . PRO A 1 82 ? -0.019 -2.908 -5.513 1.00 94.81 82 PRO A CA 1
ATOM 651 C C . PRO A 1 82 ? -1.036 -2.163 -6.355 1.00 94.81 82 PRO A C 1
ATOM 653 O O . PRO A 1 82 ? -1.805 -2.770 -7.096 1.00 94.81 82 PRO A O 1
ATOM 656 N N . GLN A 1 83 ? -0.983 -0.838 -6.276 1.00 94.25 83 GLN A N 1
ATOM 657 C CA . GLN A 1 83 ? -1.841 0.058 -7.042 1.00 94.25 83 GLN A CA 1
ATOM 658 C C . GLN A 1 83 ? -1.082 0.664 -8.223 1.00 94.25 83 GLN A C 1
ATOM 660 O O . GLN A 1 83 ? 0.150 0.610 -8.300 1.00 94.25 83 GLN A O 1
ATOM 665 N N . GLN A 1 84 ? -1.818 1.269 -9.153 1.00 94.56 84 GLN A N 1
ATOM 666 C CA . GLN A 1 84 ? -1.201 2.138 -10.146 1.00 94.56 84 GLN A CA 1
ATOM 667 C C . GLN A 1 84 ? -0.590 3.359 -9.445 1.00 94.56 84 GLN A C 1
ATOM 669 O O . GLN A 1 84 ? -1.230 4.002 -8.613 1.00 94.56 84 GLN A O 1
ATOM 674 N N . TYR A 1 85 ? 0.652 3.681 -9.795 1.00 95.38 85 TYR A N 1
ATOM 675 C CA . TYR A 1 85 ? 1.345 4.852 -9.289 1.00 95.38 85 TYR A CA 1
ATOM 676 C C . TYR A 1 85 ? 0.579 6.126 -9.651 1.00 95.38 85 TYR A C 1
ATOM 678 O O . TYR A 1 85 ? 0.231 6.352 -10.813 1.00 95.38 85 TYR A O 1
ATOM 686 N N . THR A 1 86 ? 0.382 6.987 -8.655 1.00 93.19 86 THR A N 1
ATOM 687 C CA . THR A 1 86 ? -0.094 8.356 -8.851 1.00 93.19 86 THR A CA 1
ATOM 688 C C . THR A 1 86 ? 0.826 9.309 -8.080 1.00 93.19 86 THR A C 1
ATOM 690 O O . THR A 1 86 ? 1.200 8.992 -6.949 1.00 93.19 86 THR A O 1
ATOM 693 N N . PRO A 1 87 ? 1.201 10.476 -8.639 1.00 92.31 87 PRO A N 1
ATOM 694 C CA . PRO A 1 87 ? 2.055 11.434 -7.933 1.00 92.31 87 PRO A CA 1
ATOM 695 C C . PRO A 1 87 ? 1.461 11.915 -6.602 1.00 92.31 87 PRO A C 1
ATOM 697 O O . PRO A 1 87 ? 2.197 12.156 -5.648 1.00 92.31 87 PRO A O 1
ATOM 700 N N . PHE A 1 88 ? 0.129 12.017 -6.527 1.00 91.00 88 PHE A N 1
ATOM 701 C CA . PHE A 1 88 ? -0.584 12.457 -5.326 1.00 91.00 88 PHE A CA 1
ATOM 702 C C . PHE A 1 88 ? -0.426 11.479 -4.153 1.00 91.00 88 PHE A C 1
ATOM 704 O O . PHE A 1 88 ? -0.339 11.899 -3.003 1.00 91.00 88 PHE A O 1
ATOM 711 N N . TYR A 1 89 ? -0.322 10.182 -4.454 1.00 93.69 89 TYR A N 1
ATOM 712 C CA . TYR A 1 89 ? -0.132 9.106 -3.484 1.00 93.69 89 TYR A CA 1
ATOM 713 C C . TYR A 1 89 ? 1.199 8.375 -3.714 1.00 93.69 89 TYR A C 1
ATOM 715 O O . TYR A 1 89 ? 1.276 7.144 -3.712 1.00 93.69 89 TYR A O 1
ATOM 723 N N . CYS A 1 90 ? 2.263 9.146 -3.949 1.00 93.88 90 CYS A N 1
ATOM 724 C CA . CYS A 1 90 ? 3.592 8.642 -4.301 1.00 93.88 90 CYS A CA 1
ATOM 725 C C . CYS A 1 90 ? 4.250 7.762 -3.223 1.00 93.88 90 CYS A C 1
ATOM 727 O O . CYS A 1 90 ? 5.173 7.016 -3.548 1.00 93.88 90 CYS A O 1
ATOM 729 N N . HIS A 1 91 ? 3.774 7.815 -1.975 1.00 95.31 91 HIS A N 1
ATOM 730 C CA . HIS A 1 91 ? 4.259 7.012 -0.848 1.00 95.31 91 HIS A CA 1
ATOM 731 C C . HIS A 1 91 ? 3.650 5.610 -0.762 1.00 95.31 91 HIS A C 1
ATOM 733 O O . HIS A 1 91 ? 4.301 4.723 -0.221 1.00 95.31 91 HIS A O 1
ATOM 739 N N . LEU A 1 92 ? 2.450 5.368 -1.304 1.00 96.50 92 LEU A N 1
ATOM 740 C CA . LEU A 1 92 ? 1.781 4.056 -1.214 1.00 96.50 92 LEU A CA 1
ATOM 741 C C . LEU A 1 92 ? 2.641 2.861 -1.661 1.00 96.50 92 LEU A C 1
ATOM 743 O O . LEU A 1 92 ? 2.567 1.810 -1.026 1.00 96.50 92 LEU A O 1
ATOM 747 N N . PRO A 1 93 ? 3.505 2.977 -2.688 1.00 96.81 93 PRO A N 1
ATOM 748 C CA . PRO A 1 93 ? 4.356 1.865 -3.100 1.00 96.81 93 PRO A CA 1
ATOM 749 C C . PRO A 1 93 ? 5.370 1.430 -2.038 1.00 96.81 93 PRO A C 1
ATOM 751 O O . PRO A 1 93 ? 5.911 0.335 -2.154 1.00 96.81 93 PRO A O 1
ATOM 754 N N . LEU A 1 94 ? 5.624 2.268 -1.025 1.00 96.75 94 LEU A N 1
ATOM 755 C CA . LEU A 1 94 ? 6.515 2.011 0.108 1.00 96.75 94 LEU A CA 1
ATOM 756 C C . LEU A 1 94 ? 5.792 1.421 1.324 1.00 96.75 94 LEU A C 1
ATOM 758 O O . LEU A 1 94 ? 6.410 1.239 2.372 1.00 96.75 94 LEU A O 1
ATOM 762 N N . ILE A 1 95 ? 4.500 1.097 1.217 1.00 97.25 95 ILE A N 1
ATOM 763 C CA . ILE A 1 95 ? 3.832 0.330 2.268 1.00 97.25 95 ILE A CA 1
ATOM 764 C C . ILE A 1 95 ? 4.553 -1.010 2.402 1.00 97.25 95 ILE A C 1
ATOM 766 O O . ILE A 1 95 ? 4.771 -1.723 1.420 1.00 97.25 95 ILE A O 1
ATOM 770 N N . SER A 1 96 ? 4.984 -1.335 3.619 1.00 95.44 96 SER A N 1
ATOM 771 C CA . SER A 1 96 ? 5.656 -2.606 3.883 1.00 95.44 96 SER A CA 1
ATOM 772 C C . SER A 1 96 ? 4.727 -3.783 3.629 1.00 95.44 96 SER A C 1
ATOM 774 O O . SER A 1 96 ? 3.522 -3.707 3.844 1.00 95.44 96 SER A O 1
ATOM 776 N N . LYS A 1 97 ? 5.299 -4.906 3.208 1.00 93.38 97 LYS A N 1
ATOM 777 C CA . LYS A 1 97 ? 4.577 -6.173 3.174 1.00 93.38 97 LYS A CA 1
ATOM 778 C C . LYS A 1 97 ? 4.522 -6.798 4.560 1.00 93.38 97 LYS A C 1
ATOM 780 O O . LYS A 1 97 ? 5.432 -6.639 5.378 1.00 93.38 97 LYS A O 1
ATOM 785 N N . LYS A 1 98 ? 3.491 -7.615 4.771 1.00 92.44 98 LYS A N 1
ATOM 786 C CA . LYS A 1 98 ? 3.406 -8.513 5.921 1.00 92.44 98 LYS A CA 1
ATOM 787 C C . LYS A 1 98 ? 4.692 -9.333 6.049 1.00 92.44 98 LYS A C 1
ATOM 789 O O . LYS A 1 98 ? 5.123 -9.967 5.090 1.00 92.44 98 LYS A O 1
ATOM 794 N N . GLY A 1 99 ? 5.282 -9.324 7.242 1.00 91.00 99 GLY A N 1
ATOM 795 C CA . GLY A 1 99 ? 6.501 -10.074 7.551 1.00 91.00 99 GLY A CA 1
ATOM 796 C C . GLY A 1 99 ? 7.810 -9.413 7.111 1.00 91.00 99 GLY A C 1
ATOM 797 O O . GLY A 1 99 ? 8.863 -9.931 7.466 1.00 91.00 99 GLY A O 1
ATOM 798 N N . ALA A 1 100 ? 7.777 -8.272 6.410 1.00 91.62 100 ALA A N 1
ATOM 799 C CA . ALA A 1 100 ? 8.994 -7.520 6.084 1.00 91.62 100 ALA A CA 1
ATOM 800 C C . ALA A 1 100 ? 9.627 -6.877 7.332 1.00 91.62 100 ALA A C 1
ATOM 802 O O . ALA A 1 100 ? 10.846 -6.797 7.442 1.00 91.62 100 ALA A O 1
ATOM 803 N N . ARG A 1 101 ? 8.787 -6.451 8.284 1.00 91.38 101 ARG A N 1
ATOM 804 C CA . ARG A 1 101 ? 9.176 -5.849 9.565 1.00 91.38 101 ARG A CA 1
ATOM 805 C C . ARG A 1 101 ? 8.476 -6.573 10.708 1.00 91.38 101 ARG A C 1
ATOM 807 O O . ARG A 1 101 ? 7.255 -6.491 10.845 1.00 91.38 101 ARG A O 1
ATOM 814 N N . ARG A 1 102 ? 9.238 -7.339 11.497 1.00 89.69 102 ARG A N 1
ATOM 815 C CA . ARG A 1 102 ? 8.705 -8.247 12.532 1.00 89.69 102 ARG A CA 1
ATOM 816 C C . ARG A 1 102 ? 7.990 -7.483 13.647 1.00 89.69 102 ARG A C 1
ATOM 818 O O . ARG A 1 102 ? 6.973 -7.949 14.157 1.00 89.69 102 ARG A O 1
ATOM 825 N N . GLU A 1 103 ? 8.517 -6.322 14.002 1.00 91.19 103 GLU A N 1
ATOM 826 C CA . GLU A 1 103 ? 7.978 -5.383 14.981 1.00 91.19 103 GLU A CA 1
ATOM 827 C C . GLU A 1 103 ? 6.593 -4.848 14.590 1.00 91.19 103 GLU A C 1
ATOM 829 O O . GLU A 1 103 ? 5.788 -4.525 15.459 1.00 91.19 103 GLU A O 1
ATOM 834 N N . LEU A 1 104 ? 6.261 -4.854 13.295 1.00 94.62 104 LEU A N 1
ATOM 835 C CA . LEU A 1 104 ? 4.980 -4.375 12.783 1.00 94.62 104 LEU A CA 1
ATOM 836 C C . LEU A 1 104 ? 3.952 -5.478 12.532 1.00 94.62 104 LEU A C 1
ATOM 838 O O . LEU A 1 104 ? 2.885 -5.194 12.001 1.00 94.62 104 LEU A O 1
ATOM 842 N N . ASN A 1 105 ? 4.211 -6.731 12.915 1.00 94.38 105 ASN A N 1
ATOM 843 C CA . ASN A 1 105 ? 3.308 -7.850 12.611 1.00 94.38 105 ASN A CA 1
ATOM 844 C C . ASN A 1 105 ? 1.852 -7.636 13.077 1.00 94.38 105 ASN A C 1
ATOM 846 O O . ASN A 1 105 ? 0.931 -8.147 12.439 1.00 94.38 105 ASN A O 1
ATOM 850 N N . ILE A 1 106 ? 1.633 -6.857 14.144 1.00 96.38 106 ILE A N 1
ATOM 851 C CA . ILE A 1 106 ? 0.294 -6.479 14.626 1.00 96.38 106 ILE A CA 1
ATOM 852 C C . ILE A 1 106 ? -0.518 -5.686 13.583 1.00 96.38 106 ILE A C 1
ATOM 854 O O . ILE A 1 106 ? -1.746 -5.721 13.601 1.00 96.38 106 ILE A O 1
ATOM 858 N N . MET A 1 107 ? 0.147 -5.037 12.622 1.00 97.12 107 MET A N 1
ATOM 859 C CA . MET A 1 107 ? -0.490 -4.274 11.545 1.00 97.12 107 MET A CA 1
ATOM 860 C C . MET A 1 107 ? -1.120 -5.148 10.452 1.00 97.12 107 MET A C 1
ATOM 862 O O . MET A 1 107 ? -1.847 -4.636 9.612 1.00 97.12 107 MET A O 1
ATOM 866 N N . TRP A 1 108 ? -0.883 -6.465 10.482 1.00 94.75 108 TRP A N 1
ATOM 867 C CA . TRP A 1 108 ? -1.520 -7.452 9.594 1.00 94.75 108 TRP A CA 1
ATOM 868 C C . TRP A 1 108 ? -2.215 -8.578 10.371 1.00 94.75 108 TRP A C 1
ATOM 870 O O . TRP A 1 108 ? -2.354 -9.703 9.869 1.00 94.75 108 TRP A O 1
ATOM 880 N N . TRP A 1 109 ? -2.562 -8.308 11.628 1.00 95.19 109 TRP A N 1
ATOM 881 C CA . TRP A 1 109 ? -3.307 -9.221 12.485 1.00 95.19 109 TRP A CA 1
ATOM 882 C C . TRP A 1 109 ? -4.812 -8.989 12.331 1.00 95.19 109 TRP A C 1
ATOM 884 O O . TRP A 1 109 ? -5.262 -7.849 12.354 1.00 95.19 109 TRP A O 1
ATOM 894 N N . THR A 1 110 ? -5.589 -10.063 12.220 1.00 93.25 110 THR A N 1
ATOM 895 C CA . THR A 1 110 ? -7.050 -9.993 12.107 1.00 93.25 110 THR A CA 1
ATOM 896 C C . THR A 1 110 ? -7.682 -10.408 13.440 1.00 93.25 110 THR A C 1
ATOM 898 O O . THR A 1 110 ? -7.461 -11.547 13.864 1.00 93.25 110 THR A O 1
ATOM 901 N N . PRO A 1 111 ? -8.449 -9.524 14.109 1.00 94.50 111 PRO A N 1
ATOM 902 C CA . PRO A 1 111 ? -9.183 -9.871 15.321 1.00 94.50 111 PRO A CA 1
ATOM 903 C C . PRO A 1 111 ? -10.186 -10.999 15.098 1.00 94.50 111 PRO A C 1
ATOM 905 O O . PRO A 1 111 ? -10.958 -10.969 14.142 1.00 94.50 111 PRO A O 1
ATOM 908 N N . SER A 1 112 ? -10.250 -11.942 16.032 1.00 94.56 112 SER A N 1
ATOM 909 C CA . SER A 1 112 ? -11.327 -12.933 16.115 1.00 94.56 112 SER A CA 1
ATOM 910 C C . SER A 1 112 ? -12.380 -12.511 17.144 1.00 94.56 112 SER A C 1
ATOM 912 O O . SER A 1 112 ? -12.133 -11.630 17.969 1.00 94.56 112 SER A O 1
ATOM 914 N N . GLU A 1 113 ? -13.539 -13.172 17.169 1.00 92.12 113 GLU A N 1
ATOM 915 C CA . GLU A 1 113 ? -14.530 -12.953 18.236 1.00 92.12 113 GLU A CA 1
ATOM 916 C C . GLU A 1 113 ? -13.960 -13.241 19.633 1.00 92.12 113 GLU A C 1
ATOM 918 O O . GLU A 1 113 ? -14.345 -12.604 20.609 1.00 92.12 113 GLU A O 1
ATOM 923 N N . SER A 1 114 ? -12.976 -14.141 19.743 1.00 94.75 114 SER A N 1
ATOM 924 C CA . SER A 1 114 ? -12.311 -14.432 21.019 1.00 94.75 114 SER A CA 1
ATOM 925 C C . SER A 1 114 ? -11.484 -13.255 21.554 1.00 94.75 114 SER A C 1
ATOM 927 O O . SER A 1 114 ? -11.149 -13.231 22.740 1.00 94.75 114 SER A O 1
ATOM 929 N N . ASP A 1 115 ? -11.179 -12.264 20.715 1.00 95.12 115 ASP A N 1
ATOM 930 C CA . ASP A 1 115 ? -10.480 -11.031 21.082 1.00 95.12 115 ASP A CA 1
ATOM 931 C C . ASP A 1 115 ? -11.437 -9.908 21.505 1.00 95.12 115 ASP A C 1
ATOM 933 O O . ASP A 1 115 ? -10.986 -8.831 21.904 1.00 95.12 115 ASP A O 1
ATOM 937 N N . PHE A 1 116 ? -12.746 -10.156 21.438 1.00 94.94 116 PHE A N 1
ATOM 938 C CA . PHE A 1 116 ? -13.797 -9.206 21.763 1.00 94.94 116 PHE A CA 1
ATOM 939 C C . PHE A 1 116 ? -14.416 -9.521 23.128 1.00 94.94 116 PHE A C 1
ATOM 941 O O . PHE A 1 116 ? -14.938 -10.605 23.377 1.00 94.94 116 PHE A O 1
ATOM 948 N N . GLU A 1 117 ? -14.337 -8.557 24.036 1.00 92.75 117 GLU A N 1
ATOM 949 C CA . GLU A 1 117 ? -14.866 -8.653 25.390 1.00 92.75 117 GLU A CA 1
ATOM 950 C C . GLU A 1 117 ? -16.202 -7.914 25.468 1.00 92.75 117 GLU A C 1
ATOM 952 O O . GLU A 1 117 ? -16.252 -6.684 25.390 1.00 92.75 117 GLU A O 1
ATOM 957 N N . ILE A 1 118 ? -17.295 -8.671 25.583 1.00 88.81 118 ILE A N 1
ATOM 958 C CA . ILE A 1 118 ? -18.644 -8.115 25.733 1.00 88.81 118 ILE A CA 1
ATOM 959 C C . ILE A 1 118 ? -18.746 -7.417 27.094 1.00 88.81 118 ILE A C 1
ATOM 961 O O . ILE A 1 118 ? -18.295 -7.941 28.111 1.00 88.81 118 ILE A O 1
ATOM 965 N N . GLY A 1 119 ? -19.341 -6.223 27.096 1.00 77.44 119 GLY A N 1
ATOM 966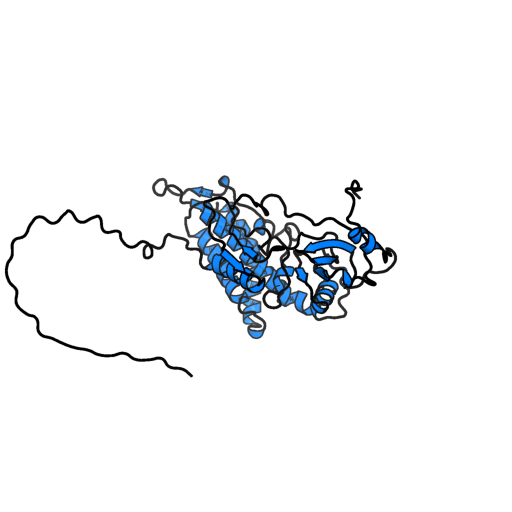 C CA . GLY A 1 119 ? -19.597 -5.439 28.299 1.00 77.44 119 GLY A CA 1
ATOM 967 C C . GLY A 1 119 ? -20.733 -6.003 29.162 1.00 77.44 119 GLY A C 1
ATOM 968 O O . GLY A 1 119 ? -21.098 -7.173 29.081 1.00 77.44 119 GLY A O 1
ATOM 969 N N . SER A 1 120 ? -21.308 -5.157 30.022 1.00 69.94 120 SER A N 1
ATOM 970 C CA . SER A 1 120 ? -22.346 -5.595 30.965 1.00 69.94 120 SER A CA 1
ATOM 971 C C . SER A 1 120 ? -23.585 -6.179 30.267 1.00 69.94 120 SER A C 1
ATOM 973 O O . SER A 1 120 ? -23.946 -5.802 29.151 1.00 69.94 120 SER A O 1
ATOM 975 N N . VAL A 1 121 ? -24.289 -7.059 30.985 1.00 60.72 121 VAL A N 1
ATOM 976 C CA . VAL A 1 121 ? -25.468 -7.820 30.522 1.00 60.72 121 VAL A CA 1
ATOM 977 C C . VAL A 1 121 ? -26.608 -6.927 29.990 1.00 60.72 121 VAL A C 1
ATOM 979 O O . VAL A 1 121 ? -27.450 -7.389 29.221 1.00 60.72 121 VAL A O 1
ATOM 982 N N . VAL A 1 122 ? -26.631 -5.644 30.368 1.00 62.69 122 VAL A N 1
ATOM 983 C CA . VAL A 1 122 ? -27.678 -4.677 29.995 1.00 62.69 122 VAL A CA 1
ATOM 984 C C . VAL A 1 122 ? -27.554 -4.222 28.532 1.00 62.69 122 VAL A C 1
ATOM 986 O O . VAL A 1 122 ? -28.561 -3.927 27.897 1.00 62.69 122 VAL A O 1
ATOM 989 N N . MET A 1 123 ? -26.342 -4.215 27.966 1.00 61.69 123 MET A N 1
ATOM 990 C CA . MET A 1 123 ? -26.058 -3.753 26.600 1.00 61.69 123 MET A CA 1
ATOM 991 C C . MET A 1 123 ? -25.627 -4.938 25.730 1.00 61.69 123 MET A C 1
ATOM 993 O O . MET A 1 123 ? -24.444 -5.129 25.445 1.00 61.69 123 MET A O 1
ATOM 997 N N . ARG A 1 124 ? -26.591 -5.777 25.327 1.00 71.19 124 ARG A N 1
ATOM 998 C CA . ARG A 1 124 ? -26.308 -6.967 24.508 1.00 71.19 124 ARG A CA 1
ATOM 999 C C . ARG A 1 124 ? -25.586 -6.577 23.212 1.00 71.19 124 ARG A C 1
ATOM 1001 O O . ARG A 1 124 ? -26.072 -5.745 22.454 1.00 71.19 124 ARG A O 1
ATOM 1008 N N . GLY A 1 125 ? -24.442 -7.213 22.956 1.00 80.56 125 GLY A N 1
ATOM 1009 C CA . GLY A 1 125 ? -23.687 -7.079 21.705 1.00 80.56 125 GLY A CA 1
ATOM 1010 C C . GLY A 1 125 ? -22.677 -5.929 21.650 1.00 80.56 125 GLY A C 1
ATOM 1011 O O . GLY A 1 125 ? -21.976 -5.812 20.646 1.00 80.56 125 GLY A O 1
ATOM 1012 N N . LEU A 1 126 ? -22.558 -5.109 22.701 1.00 89.75 126 LEU A N 1
ATOM 1013 C CA . LEU A 1 126 ? -21.515 -4.086 22.803 1.00 89.75 126 LEU A CA 1
ATOM 1014 C C . LEU A 1 126 ? -20.360 -4.566 23.678 1.00 89.75 126 LEU A C 1
ATOM 1016 O O . LEU A 1 126 ? -20.559 -5.163 24.733 1.00 89.75 126 LEU A O 1
ATOM 1020 N N . GLY A 1 127 ? -19.144 -4.274 23.243 1.00 92.56 127 GLY A N 1
ATOM 1021 C CA . GLY A 1 127 ? -17.921 -4.747 23.866 1.00 92.56 127 GLY A CA 1
ATOM 1022 C C . GLY A 1 127 ? -16.702 -3.971 23.394 1.00 92.56 127 GLY A C 1
ATOM 1023 O O . GLY A 1 127 ? -16.816 -2.903 22.788 1.00 92.56 127 GLY A O 1
ATOM 1024 N N . ARG A 1 128 ? -15.522 -4.493 23.716 1.00 94.38 128 ARG A N 1
ATOM 1025 C CA . ARG A 1 128 ? -14.231 -3.857 23.443 1.00 94.38 128 ARG A CA 1
ATOM 1026 C C . ARG A 1 128 ? -13.225 -4.872 22.933 1.00 94.38 128 ARG A C 1
ATOM 1028 O O . ARG A 1 128 ? -13.350 -6.068 23.178 1.00 94.38 128 ARG A O 1
ATOM 1035 N N . LEU A 1 129 ? -12.197 -4.379 22.254 1.00 96.31 129 LEU A N 1
ATOM 1036 C CA . LEU A 1 129 ? -11.001 -5.172 22.009 1.00 96.31 129 LEU A CA 1
ATOM 1037 C C . LEU A 1 129 ? -10.327 -5.475 23.354 1.00 96.31 129 LEU A C 1
ATOM 1039 O O . LEU A 1 129 ? -10.126 -4.566 24.161 1.00 96.31 129 LEU A O 1
ATOM 1043 N N . LYS A 1 130 ? -9.949 -6.734 23.589 1.00 95.75 130 LYS A N 1
ATOM 1044 C CA . LYS A 1 130 ? -9.201 -7.121 24.791 1.00 95.75 130 LYS A CA 1
ATOM 1045 C C . LYS A 1 130 ? -7.948 -6.266 24.953 1.00 95.75 130 LYS A C 1
ATOM 1047 O O . LYS A 1 130 ? -7.145 -6.132 24.024 1.00 95.75 130 LYS A O 1
ATOM 1052 N N . GLN A 1 131 ? -7.719 -5.788 26.176 1.00 95.50 131 GLN A N 1
ATOM 1053 C CA . GLN A 1 131 ? -6.605 -4.891 26.498 1.00 95.50 131 GLN A CA 1
ATOM 1054 C C . GLN A 1 131 ? -5.235 -5.455 26.089 1.00 95.50 131 GLN A C 1
ATOM 1056 O O . GLN A 1 131 ? -4.360 -4.713 25.648 1.00 95.50 131 GLN A O 1
ATOM 1061 N N . TYR A 1 132 ? -5.056 -6.776 26.194 1.00 95.12 132 TYR A N 1
ATOM 1062 C CA . TYR A 1 132 ? -3.826 -7.455 25.781 1.00 95.12 132 TYR A CA 1
ATOM 1063 C C . TYR A 1 132 ? -3.530 -7.330 24.277 1.00 95.12 132 TYR A C 1
ATOM 1065 O O . TYR A 1 132 ? -2.368 -7.227 23.891 1.00 95.12 132 TYR A O 1
ATOM 1073 N N . GLN A 1 133 ? -4.552 -7.347 23.416 1.00 96.00 133 GLN A N 1
ATOM 1074 C CA . GLN A 1 133 ? -4.352 -7.142 21.978 1.00 96.00 133 GLN A CA 1
ATOM 1075 C C . GLN A 1 133 ? -4.191 -5.656 21.663 1.00 96.00 133 GLN A C 1
ATOM 1077 O O . GLN A 1 133 ? -3.315 -5.285 20.886 1.00 96.00 133 GLN A O 1
ATOM 1082 N N . PHE A 1 134 ? -4.980 -4.800 22.319 1.00 96.94 134 PHE A N 1
ATOM 1083 C CA . PHE A 1 134 ? -4.889 -3.350 22.161 1.00 96.94 134 PHE A CA 1
ATOM 1084 C C . PHE A 1 134 ? -3.483 -2.810 22.476 1.00 96.94 134 PHE A C 1
ATOM 1086 O O . PHE A 1 134 ? -2.935 -2.021 21.706 1.00 96.94 134 PHE A O 1
ATOM 1093 N N . SER A 1 135 ? -2.843 -3.285 23.551 1.00 96.62 135 SER A N 1
ATOM 1094 C CA . SER A 1 135 ? -1.506 -2.822 23.948 1.00 96.62 135 SER A CA 1
ATOM 1095 C C . SER A 1 135 ? -0.418 -3.089 22.902 1.00 96.62 135 SER A C 1
ATOM 1097 O O . SER A 1 135 ? 0.560 -2.345 22.838 1.00 96.62 135 SER A O 1
ATOM 1099 N N . LYS A 1 136 ? -0.596 -4.092 22.032 1.00 97.19 136 LYS A N 1
ATOM 1100 C CA . LYS A 1 136 ? 0.341 -4.384 20.937 1.00 97.19 136 LYS A CA 1
ATOM 1101 C C . LYS A 1 136 ? 0.337 -3.309 19.855 1.00 97.19 136 LYS A C 1
ATOM 1103 O O . LYS A 1 136 ? 1.363 -3.118 19.215 1.00 97.19 136 LYS A O 1
ATOM 1108 N N . PHE A 1 137 ? -0.777 -2.600 19.658 1.00 97.88 137 PHE A N 1
ATOM 1109 C CA . PHE A 1 137 ? -0.841 -1.466 18.732 1.00 97.88 137 PHE A CA 1
ATOM 1110 C C . PHE A 1 137 ? -0.156 -0.223 19.299 1.00 97.88 137 PHE A C 1
ATOM 1112 O O . PHE A 1 137 ? 0.447 0.538 18.545 1.00 97.88 137 PHE A O 1
ATOM 1119 N N . LEU A 1 138 ? -0.209 -0.027 20.620 1.00 97.12 138 LEU A N 1
ATOM 1120 C CA . LEU A 1 138 ? 0.364 1.158 21.260 1.00 97.12 138 LEU A CA 1
ATOM 1121 C C . LEU A 1 138 ? 1.873 1.268 21.052 1.00 97.12 138 LEU A C 1
ATOM 1123 O O . LEU A 1 138 ? 2.361 2.377 20.880 1.00 97.12 138 LEU A O 1
ATOM 1127 N N . VAL A 1 139 ? 2.603 0.149 21.046 1.00 95.75 139 VAL A N 1
ATOM 1128 C CA . VAL A 1 139 ? 4.066 0.147 20.882 1.00 95.75 139 VAL A CA 1
ATOM 1129 C C . VAL A 1 139 ? 4.492 0.834 19.573 1.00 95.75 139 VAL A C 1
ATOM 1131 O O . VAL A 1 139 ? 5.077 1.914 19.651 1.00 95.75 139 VAL A O 1
ATOM 1134 N N . PRO A 1 140 ? 4.143 0.318 18.377 1.00 97.31 140 PRO A N 1
ATOM 1135 C CA . PRO A 1 140 ? 4.552 0.949 17.124 1.00 97.31 140 PRO A CA 1
ATOM 1136 C C . PRO A 1 140 ? 3.935 2.343 16.928 1.00 97.31 140 PRO A C 1
ATOM 1138 O O . PRO A 1 140 ? 4.576 3.228 16.362 1.00 97.31 140 PRO A O 1
ATOM 1141 N N . VAL A 1 141 ? 2.712 2.590 17.415 1.00 97.88 141 VAL A N 1
ATOM 1142 C CA . VAL A 1 141 ? 2.077 3.915 17.301 1.00 97.88 141 VAL A CA 1
ATOM 1143 C C . VAL A 1 141 ? 2.823 4.969 18.126 1.00 97.88 141 VAL A C 1
ATOM 1145 O O . VAL A 1 141 ? 3.081 6.065 17.624 1.00 97.88 141 VAL A O 1
ATOM 1148 N N . ASN A 1 142 ? 3.212 4.640 19.361 1.00 97.19 142 ASN A N 1
ATOM 1149 C CA . ASN A 1 142 ? 3.964 5.542 20.236 1.00 97.19 142 ASN A CA 1
ATOM 1150 C C . ASN A 1 142 ? 5.391 5.796 19.737 1.00 97.19 142 ASN A C 1
ATOM 1152 O O . ASN A 1 142 ? 5.973 6.821 20.081 1.00 97.19 142 ASN A O 1
ATOM 1156 N N . GLU A 1 143 ? 5.941 4.911 18.907 1.00 96.81 143 GLU A N 1
ATOM 1157 C CA . GLU A 1 143 ? 7.223 5.129 18.235 1.00 96.81 143 GLU A CA 1
ATOM 1158 C C . GLU A 1 143 ? 7.080 6.043 17.009 1.00 96.81 143 GLU A C 1
ATOM 1160 O O . GLU A 1 143 ? 7.847 6.998 16.857 1.00 96.81 143 GLU A O 1
ATOM 1165 N N . LEU A 1 144 ? 6.094 5.791 16.141 1.00 97.62 144 LEU A N 1
ATOM 1166 C CA . LEU A 1 144 ? 5.947 6.492 14.859 1.00 97.62 144 LEU A CA 1
ATOM 1167 C C . LEU A 1 144 ? 5.373 7.910 15.003 1.00 97.62 144 LEU A C 1
ATOM 1169 O O . LEU A 1 144 ? 5.847 8.850 14.356 1.00 97.62 144 LEU A O 1
ATOM 1173 N N . VAL A 1 145 ? 4.341 8.090 15.836 1.00 97.38 145 VAL A N 1
ATOM 1174 C CA . VAL A 1 145 ? 3.596 9.359 15.921 1.00 97.38 145 VAL A CA 1
ATOM 1175 C C . VAL A 1 145 ? 4.480 10.538 16.350 1.00 97.38 145 VAL A C 1
ATOM 1177 O O . VAL A 1 145 ? 4.397 11.585 15.698 1.00 97.38 145 VAL A O 1
ATOM 1180 N N . PRO A 1 146 ? 5.345 10.434 17.381 1.00 97.31 146 PRO A N 1
ATOM 1181 C CA . PRO A 1 146 ? 6.232 11.535 17.756 1.00 97.31 146 PRO A CA 1
ATOM 1182 C C . PRO A 1 146 ? 7.193 11.934 16.633 1.00 97.31 146 PRO A C 1
ATOM 1184 O O . PRO A 1 146 ? 7.394 13.126 16.396 1.00 97.31 146 PRO A O 1
ATOM 1187 N N . GLN A 1 147 ? 7.732 10.957 15.898 1.00 96.00 147 GLN A N 1
ATOM 1188 C CA . GLN A 1 147 ? 8.636 11.203 14.772 1.00 96.00 147 GLN A CA 1
ATOM 1189 C C . GLN A 1 147 ? 7.921 11.945 13.639 1.00 96.00 147 GLN A C 1
ATOM 1191 O O . GLN A 1 147 ? 8.437 12.937 13.122 1.00 96.00 147 GLN A O 1
ATOM 1196 N N . CYS A 1 148 ? 6.700 11.520 13.306 1.00 94.88 148 CYS A N 1
ATOM 1197 C CA . CYS A 1 148 ? 5.882 12.176 12.291 1.00 94.88 148 CYS A CA 1
ATOM 1198 C C . CYS A 1 148 ? 5.492 13.601 12.702 1.00 94.88 148 CYS A C 1
ATOM 1200 O O . CYS A 1 148 ? 5.593 14.519 11.890 1.00 94.88 148 CYS A O 1
ATOM 1202 N N . LYS A 1 149 ? 5.111 13.819 13.969 1.00 93.75 149 LYS A N 1
ATOM 1203 C CA . LYS A 1 149 ? 4.814 15.161 14.499 1.00 93.75 149 LYS A CA 1
ATOM 1204 C C . LYS A 1 149 ? 6.034 16.079 14.424 1.00 93.75 149 LYS A C 1
ATOM 1206 O O . LYS A 1 149 ? 5.909 17.207 13.951 1.00 93.75 149 LYS A O 1
ATOM 1211 N N . ALA A 1 150 ? 7.207 15.592 14.827 1.00 93.50 150 ALA A N 1
ATOM 1212 C CA . ALA A 1 150 ? 8.449 16.358 14.754 1.00 93.50 150 ALA A CA 1
ATOM 1213 C C . ALA A 1 150 ? 8.825 16.705 13.303 1.00 93.50 150 ALA A C 1
ATOM 1215 O O . ALA A 1 150 ? 9.228 17.835 13.028 1.00 93.50 150 ALA A O 1
ATOM 1216 N N . LEU A 1 151 ? 8.660 15.765 12.365 1.00 91.31 151 LEU A N 1
ATOM 1217 C CA . LEU A 1 151 ? 8.890 16.009 10.939 1.00 91.31 151 LEU A CA 1
ATOM 1218 C C . LEU A 1 151 ? 7.907 17.047 10.378 1.00 91.31 151 LEU A C 1
ATOM 1220 O O . LEU A 1 151 ? 8.325 17.990 9.710 1.00 91.31 151 LEU A O 1
ATOM 1224 N N . HIS A 1 152 ? 6.617 16.913 10.696 1.00 88.69 152 HIS A N 1
ATOM 1225 C CA . HIS A 1 152 ? 5.576 17.836 10.243 1.00 88.69 152 HIS A CA 1
ATOM 1226 C C . HIS A 1 152 ? 5.826 19.272 10.725 1.00 88.69 152 HIS A C 1
ATOM 1228 O O . HIS A 1 152 ? 5.668 20.216 9.955 1.00 88.69 152 HIS A O 1
ATOM 1234 N N . GLN A 1 153 ? 6.279 19.436 11.972 1.00 88.31 153 GLN A N 1
ATOM 1235 C CA . GLN A 1 153 ? 6.633 20.740 12.543 1.00 88.31 153 GLN A CA 1
ATOM 1236 C C . GLN A 1 153 ? 7.874 21.358 11.888 1.00 88.31 153 GLN A C 1
ATOM 1238 O O . GLN A 1 153 ? 7.905 22.563 11.650 1.00 88.31 153 GLN A O 1
ATOM 1243 N N . LYS A 1 154 ? 8.900 20.550 11.592 1.00 87.06 154 LYS A N 1
ATOM 1244 C CA . LYS A 1 154 ? 10.151 21.025 10.975 1.00 87.06 154 LYS A CA 1
ATOM 1245 C C . LYS A 1 154 ? 9.993 21.385 9.502 1.00 87.06 154 LYS A C 1
ATOM 1247 O O . LYS A 1 154 ? 10.731 22.227 8.996 1.00 87.06 154 LYS A O 1
ATOM 1252 N N . SER A 1 155 ? 9.082 20.724 8.793 1.00 79.62 155 SER A N 1
ATOM 1253 C CA . SER A 1 155 ? 8.966 20.857 7.340 1.00 79.62 155 SER A CA 1
ATOM 1254 C C . SER A 1 155 ? 7.508 20.878 6.873 1.00 79.62 155 SER A C 1
ATOM 1256 O O . SER A 1 155 ? 7.096 20.008 6.102 1.00 79.62 155 SER A O 1
ATOM 1258 N N . PRO A 1 156 ? 6.718 21.892 7.275 1.00 69.12 156 PRO A N 1
ATOM 1259 C CA . PRO A 1 156 ? 5.309 21.992 6.892 1.00 69.12 156 PRO A CA 1
ATOM 1260 C C . PRO A 1 156 ? 5.120 22.093 5.371 1.00 69.12 156 PRO A C 1
ATOM 1262 O O . PRO A 1 156 ? 4.140 21.580 4.847 1.00 69.12 156 PRO A O 1
ATOM 1265 N N . ALA A 1 157 ? 6.087 22.668 4.646 1.00 62.31 157 ALA A N 1
ATOM 1266 C CA . ALA A 1 157 ? 6.065 22.756 3.183 1.00 62.31 157 ALA A CA 1
ATOM 1267 C C . ALA A 1 157 ? 6.295 21.408 2.465 1.00 62.31 157 ALA A C 1
ATOM 1269 O O . ALA A 1 157 ? 5.913 21.268 1.306 1.00 62.31 157 ALA A O 1
ATOM 1270 N N . LEU A 1 158 ? 6.909 20.422 3.133 1.00 60.78 158 LEU A N 1
ATOM 1271 C CA . LEU A 1 158 ? 7.091 19.063 2.599 1.00 60.78 158 LEU A CA 1
ATOM 1272 C C . LEU A 1 158 ? 5.915 18.142 2.949 1.00 60.78 158 LEU A C 1
ATOM 1274 O O . LEU A 1 158 ? 5.789 17.057 2.383 1.00 60.78 158 LEU A O 1
ATOM 1278 N N . ALA A 1 159 ? 5.058 18.553 3.888 1.00 57.75 159 ALA A N 1
ATOM 1279 C CA . ALA A 1 159 ? 3.909 17.770 4.297 1.00 57.75 159 ALA A CA 1
ATOM 1280 C C . ALA A 1 159 ? 2.814 17.861 3.228 1.00 57.75 159 ALA A C 1
ATOM 1282 O O . ALA A 1 159 ? 2.109 18.862 3.107 1.00 57.75 159 ALA A O 1
ATOM 1283 N N . VAL A 1 160 ? 2.648 16.783 2.463 1.00 65.19 160 VAL A N 1
ATOM 1284 C CA . VAL A 1 160 ? 1.454 16.574 1.632 1.00 65.19 160 VAL A CA 1
ATOM 1285 C C . VAL A 1 160 ? 0.219 16.753 2.536 1.00 65.19 160 VAL A C 1
ATOM 1287 O O . VAL A 1 160 ? 0.265 16.269 3.671 1.00 65.19 160 VAL A O 1
ATOM 1290 N N . PRO A 1 161 ? -0.883 17.393 2.088 1.00 67.56 161 PRO A N 1
ATOM 1291 C CA . PRO A 1 161 ? -2.046 17.697 2.939 1.00 67.56 161 PRO A CA 1
ATOM 1292 C C . PRO A 1 161 ? -2.583 16.515 3.763 1.00 67.56 161 PRO A C 1
ATOM 1294 O O . PRO A 1 161 ? -3.136 16.698 4.845 1.00 67.56 161 PRO A O 1
ATOM 1297 N N . LEU A 1 162 ? -2.380 15.294 3.269 1.00 82.69 162 LEU A N 1
ATOM 1298 C CA . LEU A 1 162 ? -2.775 14.056 3.924 1.00 82.69 162 LEU A CA 1
ATOM 1299 C C . LEU A 1 162 ? -1.932 13.699 5.168 1.00 82.69 162 LEU A C 1
ATOM 1301 O O . LEU A 1 162 ? -2.452 13.060 6.076 1.00 82.69 162 LEU A O 1
ATOM 1305 N N . PHE A 1 163 ? -0.668 14.125 5.266 1.00 88.69 163 PHE A N 1
ATOM 1306 C CA . PHE A 1 163 ? 0.252 13.667 6.319 1.00 88.69 163 PHE A CA 1
ATOM 1307 C C . PHE A 1 163 ? -0.234 14.042 7.725 1.00 88.69 163 PHE A C 1
ATOM 1309 O O . PHE A 1 163 ? -0.358 13.185 8.599 1.00 88.69 163 PHE A O 1
ATOM 1316 N N . GLY A 1 164 ? -0.589 15.314 7.932 1.00 88.88 164 GLY A N 1
ATOM 1317 C CA . GLY A 1 164 ? -1.151 15.776 9.206 1.00 88.88 164 GLY A CA 1
ATOM 1318 C C . GLY A 1 164 ? -2.481 15.093 9.543 1.00 88.88 164 GLY A C 1
ATOM 1319 O O . GLY A 1 164 ? -2.722 14.741 10.698 1.00 88.88 164 GLY A O 1
ATOM 1320 N N . GLN A 1 165 ? -3.309 14.834 8.525 1.00 89.81 165 GLN A N 1
ATOM 1321 C CA . GLN A 1 165 ? -4.588 14.138 8.689 1.00 89.81 165 GLN A CA 1
ATOM 1322 C C . GLN A 1 165 ? -4.391 12.686 9.135 1.00 89.81 165 GLN A C 1
ATOM 1324 O O . GLN A 1 165 ? -5.100 12.237 10.029 1.00 89.81 165 GLN A O 1
ATOM 1329 N N . LEU A 1 166 ? -3.416 11.963 8.573 1.00 93.25 166 LEU A N 1
ATOM 1330 C CA . LEU A 1 166 ? -3.105 10.588 8.977 1.00 93.25 166 LEU A CA 1
ATOM 1331 C C . LEU A 1 166 ? -2.599 10.519 10.423 1.00 93.25 166 LEU A C 1
ATOM 1333 O O . LEU A 1 166 ? -3.026 9.638 11.166 1.00 93.25 166 LEU A O 1
ATOM 1337 N N . ILE A 1 167 ? -1.755 11.469 10.850 1.00 94.75 167 ILE A N 1
ATOM 1338 C CA . ILE A 1 167 ? -1.302 11.560 12.250 1.00 94.75 167 ILE A CA 1
ATOM 1339 C C . ILE A 1 167 ? -2.506 11.715 13.186 1.00 94.75 167 ILE A C 1
ATOM 1341 O O . ILE A 1 167 ? -2.626 10.978 14.165 1.00 94.75 167 ILE A O 1
ATOM 1345 N N . GLN A 1 168 ? -3.396 12.668 12.892 1.00 92.94 168 GLN A N 1
ATOM 1346 C CA . GLN A 1 168 ? -4.583 12.914 13.710 1.00 92.94 168 GLN A CA 1
ATOM 1347 C C . GLN A 1 168 ? -5.511 11.695 13.725 1.00 92.94 168 GLN A C 1
ATOM 1349 O O . GLN A 1 168 ? -5.943 11.258 14.789 1.00 92.94 168 GLN A O 1
ATOM 1354 N N . GLN A 1 169 ? -5.775 11.117 12.555 1.00 93.62 169 GLN A N 1
ATOM 1355 C CA . GLN A 1 169 ? -6.674 9.983 12.404 1.00 93.62 169 GLN A CA 1
ATOM 1356 C C . GLN A 1 169 ? -6.168 8.744 13.154 1.00 93.62 169 GLN A C 1
ATOM 1358 O O . GLN A 1 169 ? -6.959 8.044 13.783 1.00 93.62 169 GLN A O 1
ATOM 1363 N N . LEU A 1 170 ? -4.857 8.492 13.142 1.00 96.06 170 LEU A N 1
ATOM 1364 C CA . LEU A 1 170 ? -4.254 7.380 13.875 1.00 96.06 170 LEU A CA 1
ATOM 1365 C C . LEU A 1 170 ? -4.444 7.525 15.391 1.00 96.06 170 LEU A C 1
ATOM 1367 O O . LEU A 1 170 ? -4.794 6.554 16.061 1.00 96.06 170 LEU A O 1
ATOM 1371 N N . VAL A 1 171 ? -4.262 8.738 15.923 1.00 95.94 171 VAL A N 1
ATOM 1372 C CA . VAL A 1 171 ? -4.513 9.037 17.343 1.00 95.94 171 VAL A CA 1
ATOM 1373 C C . VAL A 1 171 ? -5.992 8.839 17.682 1.00 95.94 171 VAL A C 1
ATOM 1375 O O . VAL A 1 171 ? -6.304 8.186 18.676 1.00 95.94 171 VAL A O 1
ATOM 1378 N N . MET A 1 172 ? -6.900 9.310 16.822 1.00 94.69 172 MET A N 1
ATOM 1379 C CA . MET A 1 172 ? -8.339 9.123 17.017 1.00 94.69 172 MET A CA 1
ATOM 1380 C C . MET A 1 172 ? -8.734 7.642 17.052 1.00 94.69 172 MET A C 1
ATOM 1382 O O . MET A 1 172 ? -9.520 7.255 17.912 1.00 94.69 172 MET A O 1
ATOM 1386 N N . TRP A 1 173 ? -8.176 6.792 16.182 1.00 95.44 173 TRP A N 1
ATOM 1387 C CA . TRP A 1 173 ? -8.472 5.353 16.219 1.00 95.44 173 TRP A CA 1
ATOM 1388 C C . TRP A 1 173 ? -8.026 4.694 17.526 1.00 95.44 173 TRP A C 1
ATOM 1390 O O . TRP A 1 173 ? -8.749 3.854 18.062 1.00 95.44 173 TRP A O 1
ATOM 1400 N N . ILE A 1 174 ? -6.862 5.082 18.057 1.00 97.00 174 ILE A N 1
ATOM 1401 C CA . ILE A 1 174 ? -6.380 4.601 19.358 1.00 97.00 174 ILE A CA 1
ATOM 1402 C C . ILE A 1 174 ? -7.346 4.998 20.475 1.00 97.00 174 ILE A C 1
ATOM 1404 O O . ILE A 1 174 ? -7.769 4.141 21.252 1.00 97.00 174 ILE A O 1
ATOM 1408 N N . GLU A 1 175 ? -7.743 6.269 20.527 1.00 94.75 175 GLU A N 1
ATOM 1409 C CA . GLU A 1 175 ? -8.689 6.768 21.528 1.00 94.75 175 GLU A CA 1
ATOM 1410 C C . GLU A 1 175 ? -10.050 6.075 21.420 1.00 94.75 175 GLU A C 1
ATOM 1412 O O . GLU A 1 175 ? -10.641 5.705 22.436 1.00 94.75 175 GLU A O 1
ATOM 1417 N N . GLN A 1 176 ? -10.543 5.863 20.200 1.00 92.75 176 GLN A N 1
ATOM 1418 C CA . GLN A 1 176 ? -11.823 5.209 19.951 1.00 92.75 176 GLN A CA 1
ATOM 1419 C C . GLN A 1 176 ? -11.798 3.737 20.372 1.00 92.75 176 GLN A C 1
ATOM 1421 O O . GLN A 1 176 ? -12.687 3.311 21.108 1.00 92.75 176 GLN A O 1
ATOM 1426 N N . LEU A 1 177 ? -10.772 2.973 19.984 1.00 94.56 177 LEU A N 1
ATOM 1427 C CA . LEU A 1 177 ? -10.625 1.567 20.384 1.00 94.56 177 LEU A CA 1
ATOM 1428 C C . LEU A 1 177 ? -10.484 1.403 21.902 1.00 94.56 177 LEU A C 1
ATOM 1430 O O . LEU A 1 177 ? -10.994 0.434 22.465 1.00 94.56 177 LEU A O 1
ATOM 1434 N N . GLN A 1 178 ? -9.833 2.356 22.572 1.00 94.56 178 GLN A N 1
ATOM 1435 C CA . GLN A 1 178 ? -9.679 2.336 24.023 1.00 94.56 178 GLN A CA 1
ATOM 1436 C C . GLN A 1 178 ? -10.976 2.698 24.752 1.00 94.56 178 GLN A C 1
ATOM 1438 O O . GLN A 1 178 ? -11.325 2.062 25.746 1.00 94.56 178 GLN A O 1
ATOM 1443 N N . ASN A 1 179 ? -11.697 3.719 24.277 1.00 91.81 179 ASN A N 1
ATOM 1444 C CA . ASN A 1 179 ? -12.722 4.395 25.074 1.00 91.81 179 ASN A CA 1
ATOM 1445 C C . ASN A 1 179 ? -14.160 4.118 24.623 1.00 91.81 179 ASN A C 1
ATOM 1447 O O . ASN A 1 179 ? -15.054 4.158 25.468 1.00 91.81 179 ASN A O 1
ATOM 1451 N N . LEU A 1 180 ? -14.404 3.690 23.382 1.00 90.88 180 LEU A N 1
ATOM 1452 C CA . LEU A 1 180 ? -15.760 3.432 22.885 1.00 90.88 180 LEU A CA 1
ATOM 1453 C C . LEU A 1 180 ? -16.125 1.937 22.904 1.00 90.88 180 LEU A C 1
ATOM 1455 O O . LEU A 1 180 ? -15.472 1.135 22.235 1.00 90.88 180 LEU A O 1
ATOM 1459 N N . PRO A 1 181 ? -17.194 1.536 23.619 1.00 91.38 181 PRO A N 1
ATOM 1460 C CA . PRO A 1 181 ? -17.766 0.213 23.439 1.00 91.38 181 PRO A CA 1
ATOM 1461 C C . PRO A 1 181 ? -18.495 0.158 22.090 1.00 91.38 181 PRO A C 1
ATOM 1463 O O . PRO A 1 181 ? -19.257 1.062 21.737 1.00 91.38 181 PRO A O 1
ATOM 1466 N N . THR A 1 182 ? -18.274 -0.910 21.333 1.00 91.69 182 THR A N 1
ATOM 1467 C CA . THR A 1 182 ? -18.843 -1.103 19.994 1.00 91.69 182 THR A CA 1
ATOM 1468 C C . THR A 1 182 ? -19.290 -2.531 19.767 1.00 91.69 182 THR A C 1
ATOM 1470 O O . THR A 1 182 ? -18.981 -3.412 20.554 1.00 91.69 182 THR A O 1
ATOM 1473 N N . THR A 1 183 ? -20.032 -2.771 18.689 1.00 91.75 183 THR A N 1
ATOM 1474 C CA . THR A 1 183 ? -20.261 -4.123 18.164 1.00 91.75 183 THR A CA 1
ATOM 1475 C C . THR A 1 183 ? -18.964 -4.707 17.607 1.00 91.75 183 THR A C 1
ATOM 1477 O O . THR A 1 183 ? -18.145 -3.943 17.091 1.00 91.75 183 THR A O 1
ATOM 1480 N N . TYR A 1 184 ? -18.829 -6.035 17.573 1.00 91.50 184 TYR A N 1
ATOM 1481 C CA . TYR A 1 184 ? -17.655 -6.712 17.003 1.00 91.50 184 TYR A CA 1
ATOM 1482 C C . TYR A 1 184 ? -17.278 -6.202 15.599 1.00 91.50 184 TYR A C 1
ATOM 1484 O O . TYR A 1 184 ? -16.129 -5.841 15.374 1.00 91.50 184 TYR A O 1
ATOM 1492 N N . THR A 1 185 ? -18.246 -6.045 14.690 1.00 90.69 185 THR A N 1
ATOM 1493 C CA . THR A 1 185 ? -18.012 -5.532 13.324 1.00 90.69 185 THR A CA 1
ATOM 1494 C C . THR A 1 185 ? -17.394 -4.130 13.301 1.00 90.69 185 THR A C 1
ATOM 1496 O O . THR A 1 185 ? -16.493 -3.855 12.517 1.00 90.69 185 THR A O 1
ATOM 1499 N N . LYS A 1 186 ? -17.840 -3.235 14.190 1.00 91.94 186 LYS A N 1
ATOM 1500 C CA . LYS A 1 186 ? -17.298 -1.871 14.312 1.00 91.94 186 LYS A CA 1
ATOM 1501 C C . LYS A 1 186 ? -15.908 -1.867 14.944 1.00 91.94 186 LYS A C 1
ATOM 1503 O O . LYS A 1 186 ? -15.056 -1.101 14.508 1.00 91.94 186 LYS A O 1
ATOM 1508 N N . MET A 1 187 ? -15.665 -2.743 15.920 1.00 94.69 187 MET A N 1
ATOM 1509 C CA . MET A 1 187 ? -14.323 -2.960 16.464 1.00 94.69 187 MET A CA 1
ATOM 1510 C C . MET A 1 187 ? -13.372 -3.455 15.368 1.00 94.69 187 MET A C 1
ATOM 1512 O O . MET A 1 187 ? -12.297 -2.883 15.205 1.00 94.69 187 MET A O 1
ATOM 1516 N N . LEU A 1 188 ? -13.792 -4.440 14.567 1.00 94.19 188 LEU A N 1
ATOM 1517 C CA . LEU A 1 188 ? -13.021 -4.951 13.434 1.00 94.19 188 LEU A CA 1
ATOM 1518 C C . LEU A 1 188 ? -12.719 -3.837 12.423 1.00 94.19 188 LEU A C 1
ATOM 1520 O O . LEU A 1 188 ? -11.563 -3.639 12.064 1.00 94.19 188 LEU A O 1
ATOM 1524 N N . PHE A 1 189 ? -13.726 -3.045 12.044 1.00 93.56 189 PHE A N 1
ATOM 1525 C CA . PHE A 1 189 ? -13.544 -1.896 11.156 1.00 93.56 189 PHE A CA 1
ATOM 1526 C C . PHE A 1 189 ? -12.544 -0.873 11.711 1.00 93.56 189 PHE A C 1
ATOM 1528 O O . PHE A 1 189 ? -11.691 -0.382 10.970 1.00 93.56 189 PHE A O 1
ATOM 1535 N N . ALA A 1 190 ? -12.616 -0.561 13.007 1.00 95.12 190 ALA A N 1
ATOM 1536 C CA . ALA A 1 190 ? -11.706 0.375 13.656 1.00 95.12 190 ALA A CA 1
ATOM 1537 C C . ALA A 1 190 ? -10.268 -0.164 13.726 1.00 95.12 190 ALA A C 1
ATOM 1539 O O . ALA A 1 190 ? -9.331 0.589 13.466 1.00 95.12 190 ALA A O 1
ATOM 1540 N N . VAL A 1 191 ? -10.079 -1.461 14.004 1.00 96.81 191 VAL A N 1
ATOM 1541 C CA . VAL A 1 191 ? -8.757 -2.108 13.952 1.00 96.81 191 VAL A CA 1
ATOM 1542 C C . VAL A 1 191 ? -8.189 -2.051 12.537 1.00 96.81 191 VAL A C 1
ATOM 1544 O O . VAL A 1 191 ? -7.077 -1.558 12.351 1.00 96.81 191 VAL A O 1
ATOM 1547 N N . THR A 1 192 ? -8.955 -2.470 11.531 1.00 95.88 192 THR A N 1
ATOM 1548 C CA . THR A 1 192 ? -8.516 -2.443 10.131 1.00 95.88 192 THR A CA 1
ATOM 1549 C C . THR A 1 192 ? -8.203 -1.018 9.663 1.00 95.88 192 THR A C 1
ATOM 1551 O O . THR A 1 192 ? -7.213 -0.776 8.969 1.00 95.88 192 THR A O 1
ATOM 1554 N N . SER A 1 193 ? -9.001 -0.036 10.087 1.00 96.00 193 SER A N 1
ATOM 1555 C CA . SER A 1 193 ? -8.773 1.376 9.771 1.00 96.00 193 SER A CA 1
ATOM 1556 C C . SER A 1 193 ? -7.523 1.933 10.455 1.00 96.00 193 SER A C 1
ATOM 1558 O O . SER A 1 193 ? -6.758 2.661 9.816 1.00 96.00 193 SER A O 1
ATOM 1560 N N . LEU A 1 194 ? -7.267 1.558 11.712 1.00 97.38 194 LEU A N 1
ATOM 1561 C CA . LEU A 1 194 ? -6.031 1.886 12.424 1.00 97.38 194 LEU A CA 1
ATOM 1562 C C . LEU A 1 194 ? -4.816 1.329 11.686 1.00 97.38 194 LEU A C 1
ATOM 1564 O O . LEU A 1 194 ? -3.885 2.080 11.404 1.00 97.38 194 LEU A O 1
ATOM 1568 N N . GLN A 1 195 ? -4.843 0.040 11.341 1.00 97.81 195 GLN A N 1
ATOM 1569 C CA . GLN A 1 195 ? -3.763 -0.637 10.621 1.00 97.81 195 GLN A CA 1
ATOM 1570 C C . GLN A 1 195 ? -3.474 0.048 9.287 1.00 97.81 195 GLN A C 1
ATOM 1572 O O . GLN A 1 195 ? -2.324 0.377 8.995 1.00 97.81 195 GLN A O 1
ATOM 1577 N N . ARG A 1 196 ? -4.525 0.345 8.512 1.00 96.62 196 ARG A N 1
ATOM 1578 C CA . ARG A 1 196 ? -4.399 1.050 7.235 1.00 96.62 196 ARG A CA 1
ATOM 1579 C C . ARG A 1 196 ? -3.773 2.433 7.404 1.00 96.62 196 ARG A C 1
ATOM 1581 O O . ARG A 1 196 ? -2.809 2.758 6.715 1.00 96.62 196 ARG A O 1
ATOM 1588 N N . THR A 1 197 ? -4.287 3.213 8.356 1.00 96.88 197 THR A N 1
ATOM 1589 C CA . THR A 1 197 ? -3.787 4.564 8.656 1.00 96.88 197 THR A CA 1
ATOM 1590 C C . THR A 1 197 ? -2.322 4.526 9.094 1.00 96.88 197 THR A C 1
ATOM 1592 O O . THR A 1 197 ? -1.527 5.348 8.644 1.00 96.88 197 THR A O 1
ATOM 1595 N N . PHE A 1 198 ? -1.946 3.560 9.938 1.00 98.12 198 PHE A N 1
ATOM 1596 C CA . PHE A 1 198 ? -0.571 3.383 10.399 1.00 98.12 198 PHE A CA 1
ATOM 1597 C C . PHE A 1 198 ? 0.379 3.052 9.246 1.00 98.12 198 PHE A C 1
ATOM 1599 O O . PHE A 1 198 ? 1.397 3.719 9.084 1.00 98.12 198 PHE A O 1
ATOM 1606 N N . LEU A 1 199 ? 0.047 2.037 8.441 1.00 97.94 199 LEU A N 1
ATOM 1607 C CA . LEU A 1 199 ? 0.900 1.572 7.345 1.00 97.94 199 LEU A CA 1
ATOM 1608 C C . LEU A 1 199 ? 1.115 2.658 6.291 1.00 97.94 199 LEU A C 1
ATOM 1610 O O . LEU A 1 199 ? 2.215 2.793 5.759 1.00 97.94 199 LEU A O 1
ATOM 1614 N N . GLU A 1 200 ? 0.081 3.449 6.010 1.00 96.75 200 GLU A N 1
ATOM 1615 C CA . GLU A 1 200 ? 0.196 4.579 5.097 1.00 96.75 200 GLU A CA 1
ATOM 1616 C C . GLU A 1 200 ? 1.037 5.719 5.686 1.00 96.75 200 GLU A C 1
ATOM 1618 O O . GLU A 1 200 ? 1.898 6.259 4.988 1.00 96.75 200 GLU A O 1
ATOM 1623 N N . LEU A 1 201 ? 0.837 6.058 6.966 1.00 96.81 201 LEU A N 1
ATOM 1624 C CA . LEU A 1 201 ? 1.624 7.087 7.648 1.00 96.81 201 LEU A CA 1
ATOM 1625 C C . LEU A 1 201 ? 3.112 6.718 7.693 1.00 96.81 201 LEU A C 1
ATOM 1627 O O . LEU A 1 201 ? 3.965 7.563 7.425 1.00 96.81 201 LEU A O 1
ATOM 1631 N N . ASP A 1 202 ? 3.423 5.460 7.996 1.00 97.06 202 ASP A N 1
ATOM 1632 C CA . ASP A 1 202 ? 4.789 4.943 8.006 1.00 97.06 202 ASP A CA 1
ATOM 1633 C C . ASP A 1 202 ? 5.423 4.989 6.604 1.00 97.06 202 ASP A C 1
ATOM 1635 O O . ASP A 1 202 ? 6.531 5.505 6.443 1.00 97.06 202 ASP A O 1
ATOM 1639 N N . ALA A 1 203 ? 4.696 4.560 5.567 1.00 96.38 203 ALA A N 1
ATOM 1640 C CA . ALA A 1 203 ? 5.159 4.652 4.183 1.00 96.38 203 ALA A CA 1
ATOM 1641 C C . ALA A 1 203 ? 5.428 6.105 3.763 1.00 96.38 203 ALA A C 1
ATOM 1643 O O . ALA A 1 203 ? 6.409 6.392 3.072 1.00 96.38 203 ALA A O 1
ATOM 1644 N N . GLN A 1 204 ? 4.583 7.039 4.204 1.00 94.69 204 GLN A N 1
ATOM 1645 C CA . GLN A 1 204 ? 4.770 8.461 3.950 1.00 94.69 204 GLN A CA 1
ATOM 1646 C C . GLN A 1 204 ? 5.978 9.029 4.699 1.00 94.69 204 GLN A C 1
ATOM 1648 O O . GLN A 1 204 ? 6.760 9.781 4.116 1.00 94.69 204 GLN A O 1
ATOM 1653 N N . TYR A 1 205 ? 6.183 8.627 5.954 1.00 94.81 205 TYR A N 1
ATOM 1654 C CA . TYR A 1 205 ? 7.378 8.975 6.715 1.00 94.81 205 TYR A CA 1
ATOM 1655 C C . TYR A 1 205 ? 8.651 8.470 6.015 1.00 94.81 205 TYR A C 1
ATOM 1657 O O . TYR A 1 205 ? 9.583 9.249 5.803 1.00 94.81 205 TYR A O 1
ATOM 1665 N N . LEU A 1 206 ? 8.675 7.210 5.561 1.00 94.00 206 LEU A N 1
ATOM 1666 C CA . LEU A 1 206 ? 9.784 6.625 4.793 1.00 94.00 206 LEU A CA 1
ATOM 1667 C C . LEU A 1 206 ? 10.024 7.345 3.463 1.00 94.00 206 LEU A C 1
ATOM 1669 O O . LEU A 1 206 ? 11.175 7.581 3.083 1.00 94.00 206 LEU A O 1
ATOM 1673 N N . TYR A 1 207 ? 8.953 7.710 2.755 1.00 93.50 207 TYR A N 1
ATOM 1674 C CA . TYR A 1 207 ? 9.044 8.495 1.527 1.00 93.50 207 TYR A CA 1
ATOM 1675 C C . TYR A 1 207 ? 9.782 9.810 1.776 1.00 93.50 207 TYR A C 1
ATOM 1677 O O . TYR A 1 207 ? 10.770 10.098 1.106 1.00 93.50 207 TYR A O 1
ATOM 1685 N N . MET A 1 208 ? 9.336 10.575 2.774 1.00 90.62 208 MET A N 1
ATOM 1686 C CA . MET A 1 208 ? 9.861 11.910 3.060 1.00 90.62 208 MET A CA 1
ATOM 1687 C C . MET A 1 208 ? 11.286 11.903 3.620 1.00 90.62 208 MET A C 1
ATOM 1689 O O . MET A 1 208 ? 12.018 12.859 3.394 1.00 90.62 208 MET A O 1
ATOM 1693 N N . THR A 1 209 ? 11.672 10.862 4.360 1.00 90.88 209 THR A N 1
ATOM 1694 C CA . THR A 1 209 ? 12.947 10.835 5.099 1.00 90.88 209 THR A CA 1
ATOM 1695 C C . THR A 1 209 ? 14.056 10.050 4.411 1.00 90.88 209 THR A C 1
ATOM 1697 O O . THR A 1 209 ? 15.224 10.276 4.707 1.00 90.88 209 THR A O 1
ATOM 1700 N N . VAL A 1 210 ? 13.714 9.111 3.523 1.00 90.56 210 VAL A N 1
ATOM 1701 C CA . VAL A 1 210 ? 14.692 8.185 2.933 1.00 90.56 210 VAL A CA 1
ATOM 1702 C C . VAL A 1 210 ? 14.498 8.044 1.430 1.00 90.56 210 VAL A C 1
ATOM 1704 O O . VAL A 1 210 ? 15.445 8.178 0.656 1.00 90.56 210 VAL A O 1
ATOM 1707 N N . TYR A 1 211 ? 13.283 7.720 0.991 1.00 91.31 211 TYR A N 1
ATOM 1708 C CA . TYR A 1 211 ? 13.085 7.241 -0.376 1.00 91.31 211 TYR A CA 1
ATOM 1709 C C . TYR A 1 211 ? 12.979 8.352 -1.410 1.00 91.31 211 TYR A C 1
ATOM 1711 O O . TYR A 1 211 ? 13.368 8.114 -2.549 1.00 91.31 211 TYR A O 1
ATOM 1719 N N . LYS A 1 212 ? 12.543 9.562 -1.041 1.00 90.44 212 LYS A N 1
ATOM 1720 C CA . LYS A 1 212 ? 12.542 10.697 -1.968 1.00 90.44 212 LYS A CA 1
ATOM 1721 C C . LYS A 1 212 ? 13.953 11.001 -2.464 1.00 90.44 212 LYS A C 1
ATOM 1723 O O . LYS A 1 212 ? 14.173 11.048 -3.668 1.00 90.44 212 LYS A O 1
ATOM 1728 N N . GLU A 1 213 ? 14.913 11.103 -1.549 1.00 88.38 213 GLU A N 1
ATOM 1729 C CA . GLU A 1 213 ? 16.317 11.334 -1.901 1.00 88.38 213 GLU A CA 1
ATOM 1730 C C . GLU A 1 213 ? 16.898 10.179 -2.722 1.00 88.38 213 GLU A C 1
ATOM 1732 O O . GLU A 1 213 ? 17.590 10.415 -3.708 1.00 88.38 213 GLU A O 1
ATOM 1737 N N . ARG A 1 214 ? 16.583 8.921 -2.375 1.00 88.81 214 ARG A N 1
ATOM 1738 C CA . ARG A 1 214 ? 17.028 7.751 -3.159 1.00 88.81 214 ARG A CA 1
ATOM 1739 C C . ARG A 1 214 ? 16.460 7.736 -4.575 1.00 88.81 214 ARG A C 1
ATOM 1741 O O . ARG A 1 214 ? 17.169 7.356 -5.496 1.00 88.81 214 ARG A O 1
ATOM 1748 N N . MET A 1 215 ? 15.196 8.117 -4.737 1.00 89.94 215 MET A N 1
ATOM 1749 C CA . MET A 1 215 ? 14.531 8.192 -6.038 1.00 89.94 215 MET A CA 1
ATOM 1750 C C . MET A 1 215 ? 15.070 9.349 -6.885 1.00 89.94 215 MET A C 1
ATOM 1752 O O . MET A 1 215 ? 15.174 9.210 -8.100 1.00 89.94 215 MET A O 1
ATOM 1756 N N . ASP A 1 216 ? 15.424 10.474 -6.261 1.00 88.12 216 ASP A N 1
ATOM 1757 C CA . ASP A 1 216 ? 15.995 11.633 -6.956 1.00 88.12 216 ASP A CA 1
ATOM 1758 C C . ASP A 1 216 ? 17.480 11.441 -7.304 1.00 88.12 216 ASP A C 1
ATOM 1760 O O . ASP A 1 216 ? 17.981 12.030 -8.265 1.00 88.12 216 ASP A O 1
ATOM 1764 N N . ASN A 1 217 ? 18.203 10.623 -6.535 1.00 81.44 217 ASN A N 1
ATOM 1765 C CA . ASN A 1 217 ? 19.629 10.409 -6.725 1.00 81.44 217 ASN A CA 1
ATOM 1766 C C . ASN A 1 217 ? 19.908 9.352 -7.808 1.00 81.44 217 ASN A C 1
ATOM 1768 O O . ASN A 1 217 ? 19.837 8.146 -7.573 1.00 81.44 217 ASN A O 1
ATOM 1772 N N . TYR A 1 218 ? 20.320 9.821 -8.988 1.00 57.47 218 TYR A N 1
ATOM 1773 C CA . TYR A 1 218 ? 20.669 9.000 -10.156 1.00 57.47 218 TYR A CA 1
ATOM 1774 C C . TYR A 1 218 ? 21.769 7.947 -9.891 1.00 57.47 218 TYR A C 1
ATOM 1776 O O . TYR A 1 218 ? 21.867 6.967 -10.626 1.00 57.47 218 TYR A O 1
ATOM 1784 N N . MET A 1 219 ? 22.587 8.118 -8.843 1.00 53.38 219 MET A N 1
ATOM 1785 C CA . MET A 1 219 ? 23.713 7.227 -8.518 1.00 53.38 219 MET A CA 1
ATOM 1786 C C . MET A 1 219 ? 23.389 6.160 -7.464 1.00 53.38 219 MET A C 1
ATOM 1788 O O . MET A 1 219 ? 24.279 5.400 -7.076 1.00 53.38 219 MET A O 1
ATOM 1792 N N . ALA A 1 220 ? 22.144 6.076 -6.982 1.00 55.47 220 ALA A N 1
ATOM 1793 C CA . ALA A 1 220 ? 21.744 5.073 -6.001 1.00 55.47 220 ALA A CA 1
ATOM 1794 C C . ALA A 1 220 ? 21.699 3.672 -6.641 1.00 55.47 220 ALA A C 1
ATOM 1796 O O . ALA A 1 220 ? 20.659 3.177 -7.059 1.00 55.47 220 ALA A O 1
ATOM 1797 N N . ASN A 1 221 ? 22.852 3.008 -6.715 1.00 53.03 221 ASN A N 1
ATOM 1798 C CA . ASN A 1 221 ? 22.952 1.596 -7.065 1.00 53.03 221 ASN A CA 1
ATOM 1799 C C . ASN A 1 221 ? 22.743 0.766 -5.795 1.00 53.03 221 ASN A C 1
ATOM 1801 O O . ASN A 1 221 ? 23.681 0.197 -5.232 1.00 53.03 221 ASN A O 1
ATOM 1805 N N . THR A 1 222 ? 21.524 0.788 -5.258 1.00 53.50 222 THR A N 1
ATOM 1806 C CA . THR A 1 222 ? 21.241 0.001 -4.062 1.00 53.50 222 THR A CA 1
ATOM 1807 C C . THR A 1 222 ? 20.925 -1.432 -4.477 1.00 53.50 222 THR A C 1
ATOM 1809 O O . THR A 1 222 ? 19.933 -1.695 -5.151 1.00 53.50 222 THR A O 1
ATOM 1812 N N . ASN A 1 223 ? 21.739 -2.387 -4.009 1.00 52.25 223 ASN A N 1
ATOM 1813 C CA . ASN A 1 223 ? 21.358 -3.797 -3.825 1.00 52.25 223 ASN A CA 1
ATOM 1814 C C . ASN A 1 223 ? 20.223 -3.908 -2.778 1.00 52.25 223 ASN A C 1
ATOM 1816 O O . ASN A 1 223 ? 20.284 -4.721 -1.858 1.00 52.25 223 ASN A O 1
ATOM 1820 N N . ALA A 1 224 ? 19.241 -3.011 -2.839 1.00 58.44 224 ALA A N 1
ATOM 1821 C CA . ALA A 1 224 ? 18.151 -2.928 -1.899 1.00 58.44 224 ALA A CA 1
ATOM 1822 C C . ALA A 1 224 ? 17.241 -4.137 -2.093 1.00 58.44 224 ALA A C 1
ATOM 1824 O O . ALA A 1 224 ? 17.023 -4.622 -3.207 1.00 58.44 224 ALA A O 1
ATOM 1825 N N . ASP A 1 225 ? 16.738 -4.640 -0.974 1.00 64.00 225 ASP A N 1
ATOM 1826 C CA . ASP A 1 225 ? 15.844 -5.780 -0.948 1.00 64.00 225 ASP A CA 1
ATOM 1827 C C . ASP A 1 225 ? 14.503 -5.408 -1.605 1.00 64.00 225 ASP A C 1
ATOM 1829 O O . ASP A 1 225 ? 13.618 -4.812 -0.984 1.00 64.00 225 ASP A O 1
ATOM 1833 N N . VAL A 1 226 ? 14.355 -5.789 -2.881 1.00 72.88 226 VAL A N 1
ATOM 1834 C CA . VAL A 1 226 ? 13.138 -5.634 -3.705 1.00 72.88 226 VAL A CA 1
ATOM 1835 C C . VAL A 1 226 ? 11.971 -6.498 -3.162 1.00 72.88 226 VAL A C 1
ATOM 1837 O O . VAL A 1 226 ? 10.939 -6.672 -3.802 1.00 72.88 226 VAL A O 1
ATOM 1840 N N . GLY A 1 227 ? 12.084 -7.077 -1.966 1.00 81.81 227 GLY A N 1
ATOM 1841 C CA . GLY A 1 227 ? 11.029 -7.849 -1.317 1.00 81.81 227 GLY A CA 1
ATOM 1842 C C . GLY A 1 227 ? 10.141 -7.062 -0.354 1.00 81.81 227 GLY A C 1
ATOM 1843 O O . GLY A 1 227 ? 8.994 -7.461 -0.154 1.00 81.81 227 GLY A O 1
ATOM 1844 N N . GLN A 1 228 ? 10.625 -5.963 0.233 1.00 91.56 228 GLN A N 1
ATOM 1845 C CA . GLN A 1 228 ? 10.044 -5.432 1.478 1.00 91.56 228 GLN A CA 1
ATOM 1846 C C . GLN A 1 228 ? 8.742 -4.631 1.317 1.00 91.56 228 GLN A C 1
ATOM 1848 O O . GLN A 1 228 ? 7.950 -4.564 2.257 1.00 91.56 228 GLN A O 1
ATOM 1853 N N . PHE A 1 229 ? 8.500 -4.035 0.146 1.00 95.44 229 PHE A N 1
ATOM 1854 C CA . PHE A 1 229 ? 7.349 -3.154 -0.082 1.00 95.44 229 PHE A CA 1
ATOM 1855 C C . PHE A 1 229 ? 6.314 -3.739 -1.032 1.00 95.44 229 PHE A C 1
ATOM 1857 O O . PHE A 1 229 ? 6.607 -4.642 -1.821 1.00 95.44 229 PHE A O 1
ATOM 1864 N N . VAL A 1 230 ? 5.097 -3.202 -0.964 1.00 95.62 230 VAL A N 1
ATOM 1865 C CA . VAL A 1 230 ? 3.992 -3.530 -1.863 1.00 95.62 230 VAL A CA 1
ATOM 1866 C C . VAL A 1 230 ? 4.362 -3.189 -3.310 1.00 95.62 230 VAL A C 1
ATOM 1868 O O . VAL A 1 230 ? 4.218 -4.055 -4.165 1.00 95.62 230 VAL A O 1
ATOM 1871 N N . GLY A 1 231 ? 4.933 -2.013 -3.583 1.00 96.56 231 GLY A N 1
ATOM 1872 C CA . GLY A 1 231 ? 5.316 -1.579 -4.931 1.00 96.56 231 GLY A CA 1
ATOM 1873 C C . GLY A 1 231 ? 4.170 -0.978 -5.751 1.00 96.56 231 GLY A C 1
ATOM 1874 O O . GLY A 1 231 ? 3.095 -0.701 -5.221 1.00 96.56 231 GLY A O 1
ATOM 1875 N N . ALA A 1 232 ? 4.399 -0.757 -7.052 1.00 96.69 232 ALA A N 1
ATOM 1876 C CA . ALA A 1 232 ? 3.411 -0.114 -7.928 1.00 96.69 232 ALA A CA 1
ATOM 1877 C C . ALA A 1 232 ? 3.421 -0.583 -9.383 1.00 96.69 232 ALA A C 1
ATOM 1879 O O . ALA A 1 232 ? 4.460 -0.941 -9.938 1.00 96.69 232 ALA A O 1
ATOM 1880 N N . PHE A 1 233 ? 2.261 -0.485 -10.029 1.00 96.50 233 PHE A N 1
ATOM 1881 C CA . PHE A 1 233 ? 2.158 -0.512 -11.487 1.00 96.50 233 PHE A CA 1
ATOM 1882 C C . PHE A 1 233 ? 2.385 0.885 -12.056 1.00 96.50 233 PHE A C 1
ATOM 1884 O O . PHE A 1 233 ? 1.922 1.874 -11.494 1.00 96.50 233 PHE A O 1
ATOM 1891 N N . THR A 1 234 ? 3.053 0.994 -13.199 1.00 96.25 234 THR A N 1
ATOM 1892 C CA . THR A 1 234 ? 3.189 2.280 -13.890 1.00 96.25 234 THR A CA 1
ATOM 1893 C C . THR A 1 234 ? 3.303 2.100 -15.394 1.00 96.25 234 THR A C 1
ATOM 1895 O O . THR A 1 234 ? 3.739 1.055 -15.874 1.00 96.25 234 THR A O 1
ATOM 1898 N N . LEU A 1 235 ? 2.937 3.149 -16.128 1.00 95.12 235 LEU A N 1
ATOM 1899 C CA . LEU A 1 235 ? 3.213 3.300 -17.558 1.00 95.12 235 LEU A CA 1
ATOM 1900 C C . LEU A 1 235 ? 4.318 4.341 -17.818 1.00 95.12 235 LEU A C 1
ATOM 1902 O O . LEU A 1 235 ? 4.650 4.612 -18.968 1.00 95.12 235 LEU A O 1
ATOM 1906 N N . LEU A 1 236 ? 4.868 4.954 -16.764 1.00 96.69 236 LEU A N 1
ATOM 1907 C CA . LEU A 1 236 ? 5.763 6.106 -16.850 1.00 96.69 236 LEU A CA 1
ATOM 1908 C C . LEU A 1 236 ? 7.237 5.678 -16.716 1.00 96.69 236 LEU A C 1
ATOM 1910 O O . LEU A 1 236 ? 7.630 5.234 -15.633 1.00 96.69 236 LEU A O 1
ATOM 1914 N N . PRO A 1 237 ? 8.080 5.840 -17.758 1.00 96.12 237 PRO A N 1
ATOM 1915 C CA . PRO A 1 237 ? 9.477 5.393 -17.730 1.00 96.12 237 PRO A CA 1
ATOM 1916 C C . PRO A 1 237 ? 10.325 6.036 -16.624 1.00 96.12 237 PRO A C 1
ATOM 1918 O O . PRO A 1 237 ? 11.157 5.367 -16.017 1.00 96.12 237 PRO A O 1
ATOM 1921 N N . ASN A 1 238 ? 10.096 7.315 -16.321 1.00 95.69 238 ASN A N 1
ATOM 1922 C CA . ASN A 1 238 ? 10.821 8.029 -15.268 1.00 95.69 238 ASN A CA 1
ATOM 1923 C C . ASN A 1 238 ? 10.551 7.427 -13.879 1.00 95.69 238 ASN A C 1
ATOM 1925 O O . ASN A 1 238 ? 11.486 7.238 -13.107 1.00 95.69 238 ASN A O 1
ATOM 1929 N N . VAL A 1 239 ? 9.300 7.051 -13.588 1.00 95.81 239 VAL A N 1
ATOM 1930 C CA . VAL A 1 239 ? 8.933 6.384 -12.325 1.00 95.81 239 VAL A CA 1
ATOM 1931 C C . VAL A 1 239 ? 9.624 5.025 -12.220 1.00 95.81 239 VAL A C 1
ATOM 1933 O O . VAL A 1 239 ? 10.122 4.669 -11.156 1.00 95.81 239 VAL A O 1
ATOM 1936 N N . VAL A 1 240 ? 9.715 4.286 -13.332 1.00 95.94 240 VAL A N 1
ATOM 1937 C CA . VAL A 1 240 ? 10.429 3.001 -13.379 1.00 95.94 240 VAL A CA 1
ATOM 1938 C C . VAL A 1 240 ? 11.897 3.175 -13.008 1.00 95.94 240 VAL A C 1
ATOM 1940 O O . VAL A 1 240 ? 12.395 2.432 -12.170 1.00 95.94 240 VAL A O 1
ATOM 1943 N N . GLN A 1 241 ? 12.584 4.166 -13.578 1.00 93.69 241 GLN A N 1
ATOM 1944 C CA . GLN A 1 241 ? 13.992 4.428 -13.264 1.00 93.69 241 GLN A CA 1
ATOM 1945 C C . GLN A 1 241 ? 14.192 4.825 -11.795 1.00 93.69 241 GLN A C 1
ATOM 1947 O O . GLN A 1 241 ? 15.081 4.285 -11.139 1.00 93.69 241 GLN A O 1
ATOM 1952 N N . GLN A 1 242 ? 13.339 5.710 -11.273 1.00 92.81 242 GLN A N 1
ATOM 1953 C CA . GLN A 1 242 ? 13.372 6.146 -9.874 1.00 92.81 242 GLN A CA 1
ATOM 1954 C C . GLN A 1 242 ? 13.184 4.970 -8.909 1.00 92.81 242 GLN A C 1
ATOM 1956 O O . GLN A 1 242 ? 13.954 4.795 -7.967 1.00 92.81 242 GLN A O 1
ATOM 1961 N N . PHE A 1 243 ? 12.177 4.130 -9.156 1.00 93.81 243 PHE A N 1
ATOM 1962 C CA . PHE A 1 243 ? 11.851 3.005 -8.279 1.00 93.81 243 PHE A CA 1
ATOM 1963 C C . PHE A 1 243 ? 12.880 1.887 -8.403 1.00 93.81 243 PHE A C 1
ATOM 1965 O O . PHE A 1 243 ? 13.230 1.268 -7.400 1.00 93.81 243 PHE A O 1
ATOM 1972 N N . TRP A 1 244 ? 13.407 1.668 -9.610 1.00 92.00 244 TRP A N 1
ATOM 1973 C CA . TRP A 1 244 ? 14.505 0.742 -9.846 1.00 92.00 244 TRP A CA 1
ATOM 1974 C C . TRP A 1 244 ? 15.741 1.125 -9.027 1.00 92.00 244 TRP A C 1
ATOM 1976 O O . TRP A 1 244 ? 16.241 0.290 -8.279 1.00 92.00 244 TRP A O 1
ATOM 1986 N N . GLY A 1 245 ? 16.195 2.382 -9.113 1.00 89.00 245 GLY A N 1
ATOM 1987 C CA . GLY A 1 245 ? 17.347 2.867 -8.338 1.00 89.00 245 GLY A CA 1
ATOM 1988 C C . GLY A 1 245 ? 17.111 2.823 -6.824 1.00 89.00 245 GLY A C 1
ATOM 1989 O O . GLY A 1 245 ? 17.999 2.470 -6.046 1.00 89.00 245 GLY A O 1
ATOM 1990 N N . ALA A 1 246 ? 15.876 3.089 -6.396 1.00 91.06 246 ALA A N 1
ATOM 1991 C CA . ALA A 1 246 ? 15.487 3.036 -4.992 1.00 91.06 246 ALA A CA 1
ATOM 1992 C C . ALA A 1 246 ? 15.225 1.612 -4.452 1.00 91.06 246 ALA A C 1
ATOM 1994 O O . ALA A 1 246 ? 14.952 1.465 -3.259 1.00 91.06 246 ALA A O 1
ATOM 1995 N N . GLY A 1 247 ? 15.271 0.573 -5.295 1.00 91.38 247 GLY A N 1
ATOM 1996 C CA . GLY A 1 247 ? 14.975 -0.809 -4.901 1.00 91.38 247 GLY A CA 1
ATOM 1997 C C . GLY A 1 247 ? 13.515 -1.067 -4.522 1.00 91.38 247 GLY A C 1
ATOM 1998 O O . GLY A 1 247 ? 13.227 -1.968 -3.736 1.00 91.38 247 GLY A O 1
ATOM 1999 N N . VAL A 1 248 ? 12.584 -0.277 -5.055 1.00 94.00 248 VAL A N 1
ATOM 2000 C CA . VAL A 1 248 ? 11.142 -0.435 -4.827 1.00 94.00 248 VAL A CA 1
ATOM 2001 C C . VAL A 1 248 ? 10.560 -1.337 -5.917 1.00 94.00 248 VAL A C 1
ATOM 2003 O O . VAL A 1 248 ? 10.884 -1.144 -7.093 1.00 94.00 248 VAL A O 1
ATOM 2006 N N . PRO A 1 249 ? 9.700 -2.318 -5.585 1.00 95.75 249 PRO A N 1
ATOM 2007 C CA . PRO A 1 249 ? 9.076 -3.162 -6.596 1.00 95.75 249 PRO A CA 1
ATOM 2008 C C . PRO A 1 249 ? 8.251 -2.334 -7.579 1.00 95.75 249 PRO A C 1
ATOM 2010 O O . PRO A 1 249 ? 7.390 -1.546 -7.179 1.00 95.75 249 PRO A O 1
ATOM 2013 N N . ILE A 1 250 ? 8.514 -2.521 -8.869 1.00 96.06 250 ILE A N 1
ATOM 2014 C CA . ILE A 1 250 ? 7.813 -1.816 -9.937 1.00 96.06 250 ILE A CA 1
ATOM 2015 C C . ILE A 1 250 ? 7.403 -2.778 -11.044 1.00 96.06 250 ILE A C 1
ATOM 2017 O O . ILE A 1 250 ? 8.177 -3.640 -11.461 1.00 96.06 250 ILE A O 1
ATOM 2021 N N . TRP A 1 251 ? 6.176 -2.616 -11.528 1.00 97.06 251 TRP A N 1
ATOM 2022 C CA . TRP A 1 251 ? 5.617 -3.346 -12.658 1.00 97.06 251 TRP A CA 1
ATOM 2023 C C . TRP A 1 251 ? 5.369 -2.374 -13.805 1.00 97.06 251 TRP A C 1
ATOM 2025 O O . TRP A 1 251 ? 4.421 -1.585 -13.781 1.00 97.06 251 TRP A O 1
ATOM 2035 N N . PHE A 1 252 ? 6.251 -2.408 -14.803 1.00 97.06 252 PHE A N 1
ATOM 2036 C CA . PHE A 1 252 ? 6.179 -1.515 -15.950 1.00 97.06 252 PHE A CA 1
ATOM 2037 C C . PHE A 1 252 ? 5.261 -2.105 -17.019 1.00 97.06 252 PHE A C 1
ATOM 2039 O O . PHE A 1 252 ? 5.619 -3.073 -17.689 1.00 97.06 252 PHE A O 1
ATOM 2046 N N . VAL A 1 253 ? 4.075 -1.518 -17.164 1.00 95.25 253 VAL A N 1
ATOM 2047 C CA . VAL A 1 253 ? 3.031 -1.969 -18.087 1.00 95.25 253 VAL A CA 1
ATOM 2048 C C . VAL A 1 253 ? 3.198 -1.265 -19.428 1.00 95.25 253 VAL A C 1
ATOM 2050 O O . VAL A 1 253 ? 3.148 -0.036 -19.503 1.00 95.25 253 VAL A O 1
ATOM 2053 N N . ARG A 1 254 ? 3.376 -2.040 -20.502 1.00 95.31 254 ARG A N 1
ATOM 2054 C CA . ARG A 1 254 ? 3.585 -1.510 -21.855 1.00 95.31 254 ARG A CA 1
ATOM 2055 C C . ARG A 1 254 ? 2.776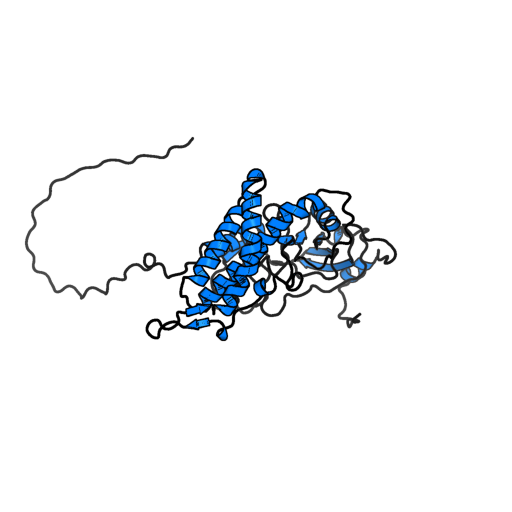 -2.265 -22.905 1.00 95.31 254 ARG A C 1
ATOM 2057 O O . ARG A 1 254 ? 2.602 -3.476 -22.768 1.00 95.31 254 ARG A O 1
ATOM 2064 N N . PRO A 1 255 ? 2.300 -1.591 -23.968 1.00 94.75 255 PRO A N 1
ATOM 2065 C CA . PRO A 1 255 ? 1.668 -2.271 -25.094 1.00 94.75 255 PRO A CA 1
ATOM 2066 C C . PRO A 1 255 ? 2.610 -3.308 -25.710 1.00 94.75 255 PRO A C 1
ATOM 2068 O O . PRO A 1 255 ? 3.762 -3.002 -25.995 1.00 94.75 255 PRO A O 1
ATOM 2071 N N . TYR A 1 256 ? 2.121 -4.512 -25.990 1.00 94.00 256 TYR A N 1
ATOM 2072 C CA . TYR A 1 256 ? 2.939 -5.599 -26.539 1.00 94.00 256 TYR A CA 1
ATOM 2073 C C . TYR A 1 256 ? 3.670 -5.208 -27.834 1.00 94.00 256 TYR A C 1
ATOM 2075 O O . TYR A 1 256 ? 4.829 -5.554 -28.026 1.00 94.00 256 TYR A O 1
ATOM 2083 N N . LYS A 1 257 ? 3.032 -4.387 -28.678 1.00 93.56 257 LYS A N 1
ATOM 2084 C CA . LYS A 1 257 ? 3.594 -3.891 -29.945 1.00 93.56 257 LYS A CA 1
ATOM 2085 C C . LYS A 1 257 ? 4.899 -3.092 -29.818 1.00 93.56 257 LYS A C 1
ATOM 2087 O O . LYS A 1 257 ? 5.544 -2.871 -30.833 1.00 93.56 257 LYS A O 1
ATOM 2092 N N . VAL A 1 258 ? 5.243 -2.601 -28.622 1.00 94.50 258 VAL A N 1
ATOM 2093 C CA . VAL A 1 258 ? 6.489 -1.845 -28.398 1.00 94.50 258 VAL A CA 1
ATOM 2094 C C . VAL A 1 258 ? 7.613 -2.700 -27.816 1.00 94.50 258 VAL A C 1
ATOM 2096 O O . VAL A 1 258 ? 8.681 -2.165 -27.543 1.00 94.50 258 VAL A O 1
ATOM 2099 N N . PHE A 1 259 ? 7.382 -3.999 -27.596 1.00 94.88 259 PHE A N 1
ATOM 2100 C CA . PHE A 1 259 ? 8.427 -4.916 -27.156 1.00 94.88 259 PHE A CA 1
ATOM 2101 C C . PHE A 1 259 ? 9.498 -5.025 -28.244 1.00 94.88 259 PHE A C 1
ATOM 2103 O O . PHE A 1 259 ? 9.201 -5.406 -29.380 1.00 94.88 259 PHE A O 1
ATOM 2110 N N . ASP A 1 260 ? 10.737 -4.685 -27.897 1.00 94.00 260 ASP A N 1
ATOM 2111 C CA . ASP A 1 260 ? 11.851 -4.582 -28.839 1.00 94.00 260 ASP A CA 1
ATOM 2112 C C . ASP A 1 260 ? 13.092 -5.289 -28.289 1.00 94.00 260 ASP A C 1
ATOM 2114 O O . ASP A 1 260 ? 13.368 -6.438 -28.654 1.00 94.00 260 ASP A O 1
ATOM 2118 N N . LYS A 1 261 ? 13.782 -4.624 -27.358 1.00 93.94 261 LYS A N 1
ATOM 2119 C CA . LYS A 1 261 ? 15.139 -4.945 -26.888 1.00 93.94 261 LYS A CA 1
ATOM 2120 C C . LYS A 1 261 ? 15.219 -5.339 -25.413 1.00 93.94 261 LYS A C 1
ATOM 2122 O O . LYS A 1 261 ? 16.310 -5.575 -24.899 1.00 93.94 261 LYS A O 1
ATOM 2127 N N . GLU A 1 262 ? 14.087 -5.360 -24.716 1.00 95.25 262 GLU A N 1
ATOM 2128 C CA . GLU A 1 262 ? 14.028 -5.645 -23.286 1.00 95.25 262 GLU A CA 1
ATOM 2129 C C . GLU A 1 262 ? 14.515 -7.059 -22.985 1.00 95.25 262 GLU A C 1
ATOM 2131 O O . GLU A 1 262 ? 14.101 -8.029 -23.625 1.00 95.25 262 GLU A O 1
ATOM 2136 N N . LYS A 1 263 ? 15.363 -7.180 -21.965 1.00 94.69 263 LYS A N 1
ATOM 2137 C CA . LYS A 1 263 ? 15.881 -8.458 -21.481 1.00 94.69 263 LYS A CA 1
ATOM 2138 C C . LYS A 1 263 ? 14.953 -9.002 -20.407 1.00 94.69 263 LYS A C 1
ATOM 2140 O O . LYS A 1 263 ? 14.694 -8.348 -19.400 1.00 9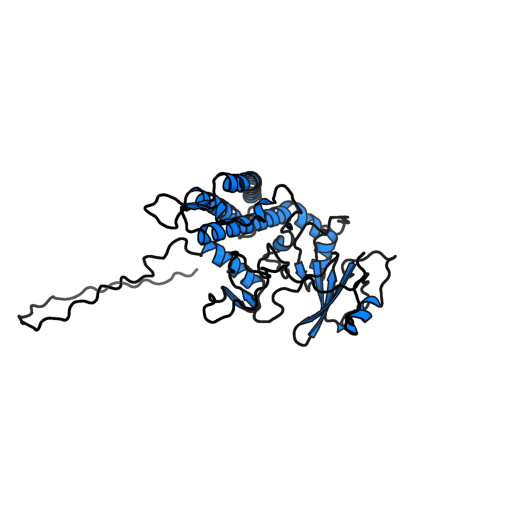4.69 263 LYS A O 1
ATOM 2145 N N . ILE A 1 264 ? 14.468 -10.221 -20.605 1.00 94.56 264 ILE A N 1
ATOM 2146 C CA . ILE A 1 264 ? 13.573 -10.893 -19.661 1.00 94.56 264 ILE A CA 1
ATOM 2147 C C . ILE A 1 264 ? 14.198 -12.229 -19.281 1.00 94.56 264 ILE A C 1
ATOM 2149 O O . ILE A 1 264 ? 14.493 -13.054 -20.147 1.00 94.56 264 ILE A O 1
ATOM 2153 N N . TRP A 1 265 ? 14.431 -12.454 -17.987 1.00 93.00 265 TRP A N 1
ATOM 2154 C CA . TRP A 1 265 ? 15.047 -13.705 -17.534 1.00 93.00 265 TRP A CA 1
ATOM 2155 C C . TRP A 1 265 ? 14.066 -14.876 -17.461 1.00 93.00 265 TRP A C 1
ATOM 2157 O O . TRP A 1 265 ? 14.479 -16.008 -17.721 1.00 93.00 265 TRP A O 1
ATOM 2167 N N . ALA A 1 266 ? 12.799 -14.632 -17.120 1.00 92.56 266 ALA A N 1
ATOM 2168 C CA . ALA A 1 266 ? 11.770 -15.666 -17.044 1.00 92.56 266 ALA A CA 1
ATOM 2169 C C . ALA A 1 266 ? 10.358 -15.114 -17.301 1.00 92.56 266 ALA A C 1
ATOM 2171 O O . ALA A 1 266 ? 10.071 -13.949 -17.036 1.00 92.56 266 ALA A O 1
ATOM 2172 N N . ILE A 1 267 ? 9.459 -15.977 -17.774 1.00 93.88 267 ILE A N 1
ATOM 2173 C CA . ILE A 1 267 ? 8.020 -15.694 -17.831 1.00 93.88 267 ILE A CA 1
ATOM 2174 C C . ILE A 1 267 ? 7.367 -16.313 -16.597 1.00 93.88 267 ILE A C 1
ATOM 2176 O O . ILE A 1 267 ? 7.679 -17.450 -16.241 1.00 93.88 267 ILE A O 1
ATOM 2180 N N . VAL A 1 268 ? 6.440 -15.590 -15.976 1.00 93.44 268 VAL A N 1
ATOM 2181 C CA . VAL A 1 268 ? 5.629 -16.083 -14.854 1.00 93.44 268 VAL A CA 1
ATOM 2182 C C . VAL A 1 268 ? 4.141 -15.920 -15.142 1.00 93.44 268 VAL A C 1
ATOM 2184 O O . VAL A 1 268 ? 3.738 -15.189 -16.046 1.00 93.44 268 VAL A O 1
ATOM 2187 N N . HIS A 1 269 ? 3.311 -16.602 -14.357 1.00 89.75 269 HIS A N 1
ATOM 2188 C CA . HIS A 1 269 ? 1.878 -16.332 -14.320 1.00 89.75 269 HIS A CA 1
ATOM 2189 C C . HIS A 1 269 ? 1.575 -15.151 -13.400 1.00 89.75 269 HIS A C 1
ATOM 2191 O O . HIS A 1 269 ? 2.322 -14.883 -12.456 1.00 89.75 269 HIS A O 1
ATOM 2197 N N . LEU A 1 270 ? 0.453 -14.475 -13.664 1.00 90.19 270 LEU A N 1
ATOM 2198 C CA . LEU A 1 270 ? -0.077 -13.471 -12.750 1.00 90.19 270 LEU A CA 1
ATOM 2199 C C . LEU A 1 270 ? -0.362 -14.117 -11.395 1.00 90.19 270 LEU A C 1
ATOM 2201 O O . LEU A 1 270 ? -1.146 -15.065 -11.297 1.00 90.19 270 LEU A O 1
ATOM 2205 N N . GLN A 1 271 ? 0.264 -13.579 -10.354 1.00 90.94 271 GLN A N 1
ATOM 2206 C CA . GLN A 1 271 ? -0.031 -13.931 -8.982 1.00 90.94 271 GLN A CA 1
ATOM 2207 C C . GLN A 1 271 ? -1.442 -13.447 -8.661 1.00 90.94 271 GLN A C 1
ATOM 2209 O O . GLN A 1 271 ? -1.745 -12.248 -8.702 1.00 90.94 271 GLN A O 1
ATOM 2214 N N . GLN A 1 272 ? -2.303 -14.409 -8.362 1.00 85.75 272 GLN A N 1
ATOM 2215 C CA . GLN A 1 272 ? -3.639 -14.133 -7.871 1.00 85.75 272 GLN A CA 1
ATOM 2216 C C . GLN A 1 272 ? -3.560 -13.649 -6.419 1.00 85.75 272 GLN A C 1
ATOM 2218 O O . GLN A 1 272 ? -2.659 -14.068 -5.679 1.00 85.75 272 GLN A O 1
ATOM 2223 N N . PRO A 1 273 ? -4.463 -12.753 -6.007 1.00 79.88 273 PRO A N 1
ATOM 2224 C CA . PRO A 1 273 ? -4.604 -12.418 -4.601 1.00 79.88 273 PRO A CA 1
ATOM 2225 C C . PRO A 1 273 ? -4.973 -13.676 -3.792 1.00 79.88 273 PRO A C 1
ATOM 2227 O O . PRO A 1 273 ? -5.600 -14.598 -4.314 1.00 79.88 273 PRO A O 1
ATOM 2230 N N . LEU A 1 274 ? -4.539 -13.750 -2.528 1.00 71.25 274 LEU A N 1
ATOM 2231 C CA . LEU A 1 274 ? -4.904 -14.864 -1.641 1.00 71.25 274 LEU A CA 1
ATOM 2232 C C . LEU A 1 274 ? -6.436 -14.925 -1.479 1.00 71.25 274 LEU A C 1
ATOM 2234 O O . LEU A 1 274 ? -7.091 -13.881 -1.475 1.00 71.25 274 LEU A O 1
ATOM 2238 N N . LEU A 1 275 ? -6.994 -16.135 -1.335 1.00 50.25 275 LEU A N 1
ATOM 2239 C CA . LEU A 1 275 ? -8.423 -16.346 -1.047 1.00 50.25 275 LEU A CA 1
ATOM 2240 C C . LEU A 1 275 ? -8.869 -15.426 0.109 1.00 50.25 275 LEU A C 1
ATOM 2242 O O . LEU A 1 275 ? -8.246 -15.440 1.169 1.00 50.25 275 LEU A O 1
ATOM 2246 N N . GLY A 1 276 ? -9.895 -14.599 -0.132 1.00 53.97 276 GLY A N 1
ATOM 2247 C CA . GLY A 1 276 ? -10.383 -13.537 0.771 1.00 53.97 276 GLY A CA 1
ATOM 2248 C C . GLY A 1 276 ? -10.233 -12.112 0.209 1.00 53.97 276 GLY A C 1
ATOM 2249 O O . GLY A 1 276 ? -11.105 -11.268 0.391 1.00 53.97 276 GLY A O 1
ATOM 2250 N N . LEU A 1 277 ? -9.190 -11.857 -0.588 1.00 52.69 277 LEU A N 1
ATOM 2251 C CA . LEU A 1 277 ? -8.996 -10.584 -1.308 1.00 52.69 277 LEU A CA 1
ATOM 2252 C C . LEU A 1 277 ? -9.762 -10.511 -2.642 1.00 52.69 277 LEU A C 1
ATOM 2254 O O . LEU A 1 277 ? -9.842 -9.445 -3.256 1.00 52.69 277 LEU A O 1
ATOM 2258 N N . TYR A 1 278 ? -10.318 -11.639 -3.087 1.00 44.91 278 TYR A N 1
ATOM 2259 C CA . TYR A 1 278 ? -11.197 -11.772 -4.244 1.00 44.91 278 TYR A CA 1
ATOM 2260 C C . TYR A 1 278 ? -12.408 -12.603 -3.812 1.00 44.91 278 TYR A C 1
ATOM 2262 O O . TYR A 1 278 ? -12.240 -13.757 -3.428 1.00 44.91 278 TYR A O 1
ATOM 2270 N N . ASP A 1 279 ? -13.590 -11.988 -3.808 1.00 48.41 279 ASP A N 1
ATOM 2271 C CA . ASP A 1 279 ? -14.861 -12.702 -3.713 1.00 48.41 279 ASP A CA 1
ATOM 2272 C C . ASP A 1 279 ? -15.748 -12.109 -4.818 1.00 48.41 279 ASP A C 1
ATOM 2274 O O . ASP A 1 279 ? -16.209 -10.975 -4.685 1.00 48.41 279 ASP A O 1
ATOM 2278 N N . PRO A 1 280 ? -15.846 -12.776 -5.978 1.00 45.53 280 PRO A N 1
ATOM 2279 C CA . PRO A 1 280 ? -16.693 -12.328 -7.075 1.00 45.53 280 PRO A CA 1
ATOM 2280 C C . PRO A 1 280 ? -18.183 -12.603 -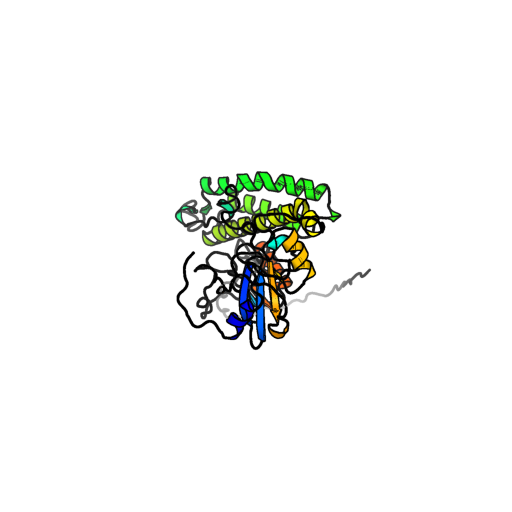6.801 1.00 45.53 280 PRO A C 1
ATOM 2282 O O . PRO A 1 280 ? -19.031 -12.031 -7.487 1.00 45.53 280 PRO A O 1
ATOM 2285 N N . ASP A 1 281 ? -18.506 -13.439 -5.806 1.00 45.12 281 ASP A N 1
ATOM 2286 C CA . ASP A 1 281 ? -19.861 -13.914 -5.513 1.00 45.12 281 ASP A CA 1
ATOM 2287 C C . ASP A 1 281 ? -20.582 -13.052 -4.454 1.00 45.12 281 ASP A C 1
ATOM 2289 O O . ASP A 1 281 ? -21.790 -13.192 -4.255 1.00 45.12 281 ASP A O 1
ATOM 2293 N N . GLU A 1 282 ? -19.903 -12.068 -3.847 1.00 48.94 282 GLU A N 1
ATOM 2294 C CA . GLU A 1 282 ? -20.525 -11.077 -2.947 1.00 48.94 282 GLU A CA 1
ATOM 2295 C C . GLU A 1 282 ? -21.482 -10.102 -3.668 1.00 48.94 282 GLU A C 1
ATOM 2297 O O . GLU A 1 282 ? -22.161 -9.312 -3.018 1.00 48.94 282 GLU A O 1
ATOM 2302 N N . HIS A 1 283 ? -21.602 -10.151 -5.000 1.00 51.72 283 HIS A N 1
ATOM 2303 C CA . HIS A 1 283 ? -22.458 -9.254 -5.795 1.00 51.72 283 HIS A CA 1
ATOM 2304 C C . HIS A 1 283 ? -23.925 -9.710 -5.936 1.00 51.72 283 HIS A C 1
ATOM 2306 O O . HIS A 1 283 ? -24.642 -9.242 -6.827 1.00 51.72 283 HIS A O 1
ATOM 2312 N N . GLY A 1 284 ? -24.391 -10.609 -5.066 1.00 50.12 284 GLY A N 1
ATOM 2313 C CA . GLY A 1 284 ? -25.797 -11.010 -4.990 1.00 50.12 284 GLY A CA 1
ATOM 2314 C C . GLY A 1 284 ? -26.753 -9.854 -4.648 1.00 50.12 284 GLY A C 1
ATOM 2315 O O . GLY A 1 284 ? -26.351 -8.777 -4.201 1.00 50.12 284 GLY A O 1
ATOM 2316 N N . GLN A 1 285 ? -28.058 -10.080 -4.841 1.00 41.22 285 GLN A N 1
ATOM 2317 C CA . GLN A 1 285 ? -29.107 -9.150 -4.405 1.00 41.22 285 GLN A CA 1
ATOM 2318 C C . GLN A 1 285 ? -29.006 -8.935 -2.883 1.00 41.22 285 GLN A C 1
ATOM 2320 O O . GLN A 1 285 ? -29.359 -9.822 -2.112 1.00 41.22 285 GLN A O 1
ATOM 2325 N N . GLY A 1 286 ? -28.496 -7.774 -2.458 1.00 54.44 286 GLY A N 1
ATOM 2326 C CA . GLY A 1 286 ? -28.274 -7.436 -1.044 1.00 54.44 286 GLY A CA 1
ATOM 2327 C C . GLY A 1 286 ? -26.870 -6.920 -0.707 1.00 54.44 286 GLY A C 1
ATOM 2328 O O . GLY A 1 286 ? -26.655 -6.483 0.421 1.00 54.44 286 GLY A O 1
ATOM 2329 N N . ALA A 1 287 ? -25.932 -6.929 -1.660 1.00 59.88 287 ALA A N 1
ATOM 2330 C CA . ALA A 1 287 ? -24.599 -6.361 -1.467 1.00 59.88 287 ALA A CA 1
ATOM 2331 C C . ALA A 1 287 ? -24.654 -4.847 -1.163 1.00 59.88 287 ALA A C 1
ATOM 2333 O O . ALA A 1 287 ? -25.454 -4.132 -1.784 1.00 59.88 287 ALA A O 1
ATOM 2334 N N . PRO A 1 288 ? -23.805 -4.324 -0.257 1.00 66.31 288 PRO A N 1
ATOM 2335 C CA . PRO A 1 288 ? -23.698 -2.887 -0.043 1.00 66.31 288 PRO A CA 1
ATOM 2336 C C . PRO A 1 288 ? -23.293 -2.171 -1.346 1.00 66.31 288 PRO A C 1
ATOM 2338 O O . PRO A 1 288 ? -22.576 -2.743 -2.177 1.00 66.31 288 PRO A O 1
ATOM 2341 N N . PRO A 1 289 ? -23.750 -0.921 -1.555 1.00 78.62 289 PRO A N 1
ATOM 2342 C CA . PRO A 1 289 ? -23.417 -0.175 -2.760 1.00 78.62 289 PRO A CA 1
ATOM 2343 C C . PRO A 1 289 ? -21.902 -0.003 -2.889 1.00 78.62 289 PRO A C 1
ATOM 2345 O O . PRO A 1 289 ? -21.180 0.091 -1.894 1.00 78.62 289 PRO A O 1
ATOM 2348 N N . ALA A 1 290 ? -21.426 0.066 -4.134 1.00 85.38 290 ALA A N 1
ATOM 2349 C CA . ALA A 1 290 ? -20.024 0.347 -4.401 1.00 85.38 290 ALA A CA 1
ATOM 2350 C C . ALA A 1 290 ? -19.641 1.689 -3.765 1.00 85.38 290 ALA A C 1
ATOM 2352 O O . ALA A 1 290 ? -20.295 2.706 -3.998 1.00 85.38 290 ALA A O 1
ATOM 2353 N N . LEU A 1 291 ? -18.552 1.688 -3.002 1.00 88.44 291 LEU A N 1
ATOM 2354 C CA . LEU A 1 291 ? -17.969 2.885 -2.413 1.00 88.44 291 LEU A CA 1
ATOM 2355 C C . LEU A 1 291 ? -17.519 3.879 -3.488 1.00 88.44 291 LEU A C 1
ATOM 2357 O O . LEU A 1 291 ? -17.613 5.093 -3.323 1.00 88.44 291 LEU A O 1
ATOM 2361 N N . TYR A 1 292 ? -16.993 3.344 -4.584 1.00 91.12 292 TYR A N 1
ATOM 2362 C CA . TYR A 1 292 ? -16.510 4.107 -5.720 1.00 91.12 292 TYR A CA 1
ATOM 2363 C C . TYR A 1 292 ? -16.862 3.368 -7.003 1.00 91.12 292 TYR A C 1
ATOM 2365 O O . TYR A 1 292 ? -16.759 2.143 -7.067 1.00 91.12 292 TYR A O 1
ATOM 2373 N N . THR A 1 293 ? -17.262 4.118 -8.028 1.00 90.69 293 THR A N 1
ATOM 2374 C CA . THR A 1 293 ? -17.361 3.634 -9.405 1.00 90.69 293 THR A CA 1
ATOM 2375 C C . THR A 1 293 ? -16.737 4.667 -10.336 1.00 90.69 293 THR A C 1
ATOM 2377 O O . THR A 1 293 ? -17.214 5.797 -10.402 1.00 90.69 293 THR A O 1
ATOM 2380 N N . GLY A 1 294 ? -15.672 4.305 -11.050 1.00 89.56 294 GLY A N 1
ATOM 2381 C CA . GLY A 1 294 ? -15.003 5.219 -11.980 1.00 89.56 294 GLY A CA 1
ATOM 2382 C C . GLY A 1 294 ? -13.650 4.712 -12.475 1.00 89.56 294 GLY A C 1
ATOM 2383 O O . GLY A 1 294 ? -13.249 3.599 -12.169 1.00 89.56 294 GLY A O 1
ATOM 2384 N N . ASN A 1 295 ? -12.936 5.526 -13.252 1.00 88.06 295 ASN A N 1
ATOM 2385 C CA . ASN A 1 295 ? -11.699 5.108 -13.938 1.00 88.06 295 ASN A CA 1
ATOM 2386 C C . ASN A 1 295 ? -10.421 5.697 -13.310 1.00 88.06 295 ASN A C 1
ATOM 2388 O O . ASN A 1 295 ? -9.325 5.509 -13.830 1.00 88.06 295 ASN A O 1
ATOM 2392 N N . SER A 1 296 ? -10.551 6.482 -12.240 1.00 89.31 296 SER A N 1
ATOM 2393 C CA . SER A 1 296 ? -9.447 7.244 -11.656 1.00 89.31 296 SER A CA 1
ATOM 2394 C C . SER A 1 296 ? -8.906 6.529 -10.427 1.00 89.31 296 SER A C 1
ATOM 2396 O O . SER A 1 296 ? -9.570 6.455 -9.394 1.00 89.31 296 SER A O 1
ATOM 2398 N N . THR A 1 297 ? -7.666 6.038 -10.511 1.00 88.88 297 THR A N 1
ATOM 2399 C CA . THR A 1 297 ? -6.974 5.456 -9.348 1.00 88.88 297 THR A CA 1
ATOM 2400 C C . THR A 1 297 ? -6.851 6.466 -8.204 1.00 88.88 297 THR A C 1
ATOM 2402 O O . THR A 1 297 ? -6.986 6.092 -7.042 1.00 88.88 297 THR A O 1
ATOM 2405 N N . GLN A 1 298 ? -6.638 7.750 -8.511 1.00 91.75 298 GLN A N 1
ATOM 2406 C CA . GLN A 1 298 ? -6.542 8.791 -7.489 1.00 91.75 298 GLN A CA 1
ATOM 2407 C C . GLN A 1 298 ? -7.880 8.980 -6.759 1.00 91.75 298 GLN A C 1
ATOM 2409 O O . GLN A 1 298 ? -7.906 8.959 -5.531 1.00 91.75 298 GLN A O 1
ATOM 2414 N N . ASP A 1 299 ? -8.990 9.097 -7.492 1.00 92.69 299 ASP A N 1
ATOM 2415 C CA . ASP A 1 299 ? -10.311 9.305 -6.878 1.00 92.69 299 ASP A CA 1
ATOM 2416 C C . ASP A 1 299 ? -10.779 8.061 -6.121 1.00 92.69 299 ASP A C 1
ATOM 2418 O O . ASP A 1 299 ? -11.421 8.169 -5.080 1.00 92.69 299 ASP A O 1
ATOM 2422 N N . LYS A 1 300 ? -10.389 6.876 -6.600 1.00 92.25 300 LYS A N 1
ATOM 2423 C CA . LYS A 1 300 ? -10.590 5.605 -5.905 1.00 92.25 300 LYS A CA 1
ATOM 2424 C C . LYS A 1 300 ? -9.946 5.608 -4.515 1.00 92.25 300 LYS A C 1
ATOM 2426 O O . LYS A 1 300 ? -10.601 5.285 -3.526 1.00 92.25 300 LYS A O 1
ATOM 2431 N N . ILE A 1 301 ? -8.671 5.993 -4.429 1.00 92.81 301 ILE A N 1
ATOM 2432 C CA . ILE A 1 301 ? -7.944 6.082 -3.152 1.00 92.81 301 ILE A CA 1
ATOM 2433 C C . ILE A 1 301 ? -8.560 7.178 -2.270 1.00 92.81 301 ILE A C 1
ATOM 2435 O O . ILE A 1 301 ? -8.773 6.963 -1.076 1.00 92.81 301 ILE A O 1
ATOM 2439 N N . ALA A 1 302 ? -8.935 8.320 -2.853 1.00 92.75 302 ALA A N 1
ATOM 2440 C CA . ALA A 1 302 ? -9.616 9.388 -2.127 1.00 92.75 302 ALA A CA 1
ATOM 2441 C C . ALA A 1 302 ? -10.965 8.931 -1.540 1.00 92.75 302 ALA A C 1
ATOM 2443 O O . ALA A 1 302 ? -11.290 9.291 -0.407 1.00 92.75 302 ALA A O 1
ATOM 2444 N N . ALA A 1 303 ? -11.725 8.102 -2.263 1.00 92.94 303 ALA A N 1
ATOM 2445 C CA . ALA A 1 303 ? -12.971 7.513 -1.780 1.00 92.94 303 ALA A CA 1
ATOM 2446 C C . ALA A 1 303 ? -12.731 6.556 -0.602 1.00 92.94 303 ALA A C 1
ATOM 2448 O O . ALA A 1 303 ? -13.428 6.658 0.406 1.00 92.94 303 ALA A O 1
ATOM 2449 N N . ILE A 1 304 ? -11.697 5.706 -0.668 1.00 92.62 304 ILE A N 1
ATOM 2450 C CA . ILE A 1 304 ? -11.262 4.848 0.452 1.00 92.62 304 ILE A CA 1
ATOM 2451 C C . ILE A 1 304 ? -10.925 5.686 1.693 1.00 92.62 304 ILE A C 1
ATOM 2453 O O . ILE A 1 304 ? -11.369 5.383 2.806 1.00 92.62 304 ILE A O 1
ATOM 2457 N N . HIS A 1 305 ? -10.170 6.771 1.512 1.00 91.94 305 HIS A N 1
ATOM 2458 C CA . HIS A 1 305 ? -9.848 7.704 2.591 1.00 91.94 305 HIS A CA 1
ATOM 2459 C C . HIS A 1 305 ? -11.095 8.389 3.156 1.00 91.94 305 HIS A C 1
ATOM 2461 O O . HIS A 1 305 ? -11.219 8.517 4.373 1.00 91.94 305 HIS A O 1
ATOM 2467 N N . SER A 1 306 ? -12.030 8.810 2.300 1.00 90.06 306 SER A N 1
ATOM 2468 C CA . SER A 1 306 ? -13.286 9.435 2.727 1.00 90.06 306 SER A CA 1
ATOM 2469 C C . SER A 1 306 ? -14.148 8.472 3.536 1.00 90.06 306 SER A C 1
ATOM 2471 O O . SER A 1 306 ? -14.574 8.820 4.634 1.00 90.06 306 SER A O 1
ATOM 2473 N N . ALA A 1 307 ? -14.327 7.243 3.048 1.00 87.81 307 ALA A N 1
ATOM 2474 C CA . ALA A 1 307 ? -15.091 6.194 3.719 1.00 87.81 307 ALA A CA 1
ATOM 2475 C C . ALA A 1 307 ? -14.549 5.900 5.114 1.00 87.81 307 ALA A C 1
ATOM 2477 O O . ALA A 1 307 ? -15.292 5.877 6.093 1.00 87.81 307 ALA A O 1
ATOM 2478 N N . THR A 1 308 ? -13.227 5.754 5.206 1.00 85.94 308 THR A N 1
ATOM 2479 C CA . THR A 1 308 ? -12.531 5.467 6.462 1.00 85.94 308 THR A CA 1
ATOM 2480 C C . THR A 1 308 ? -12.793 6.560 7.509 1.00 85.94 308 THR A C 1
ATOM 2482 O O . THR A 1 308 ? -12.928 6.251 8.686 1.00 85.94 308 THR A O 1
ATOM 2485 N N . ARG A 1 309 ? -12.938 7.828 7.098 1.00 83.06 309 ARG A N 1
ATOM 2486 C CA . ARG A 1 309 ? -13.211 8.956 8.011 1.00 83.06 309 ARG A CA 1
ATOM 2487 C C . ARG A 1 309 ? -14.688 9.173 8.327 1.00 83.06 309 ARG A C 1
ATOM 2489 O O . ARG A 1 309 ? -15.013 9.640 9.412 1.00 83.06 309 ARG A O 1
ATOM 2496 N N . GLN A 1 310 ? -15.563 8.922 7.358 1.00 82.50 310 GLN A N 1
ATOM 2497 C CA . GLN A 1 310 ? -16.974 9.313 7.425 1.00 82.50 310 GLN A CA 1
ATOM 2498 C C . GLN A 1 310 ? -17.897 8.183 7.879 1.00 82.50 310 GLN A C 1
ATOM 2500 O O . GLN A 1 310 ? -19.075 8.438 8.106 1.00 82.50 310 GLN A O 1
ATOM 2505 N N . THR A 1 311 ? -17.392 6.953 8.024 1.00 78.81 311 THR A N 1
ATOM 2506 C CA . THR A 1 311 ? -18.215 5.821 8.467 1.00 78.81 311 THR A CA 1
ATOM 2507 C C . THR A 1 311 ? -18.771 6.094 9.872 1.00 78.81 311 THR A C 1
ATOM 2509 O O . THR A 1 311 ? -17.993 6.219 10.825 1.00 78.81 311 THR A O 1
ATOM 2512 N N . PRO A 1 312 ? -20.104 6.197 10.033 1.00 72.56 312 PRO A N 1
ATOM 2513 C CA . PRO A 1 312 ? -20.697 6.587 11.299 1.00 72.56 312 PRO A CA 1
ATOM 2514 C C . PRO A 1 312 ? -20.570 5.469 12.342 1.00 72.56 312 PRO A C 1
ATOM 2516 O O . PRO A 1 312 ? -20.903 4.303 12.114 1.00 72.56 312 PRO A O 1
ATOM 2519 N N . TRP A 1 313 ? -20.116 5.841 13.539 1.00 70.25 313 TRP A N 1
ATOM 2520 C CA . TRP A 1 313 ? -19.974 4.924 14.676 1.00 70.25 313 TRP A CA 1
ATOM 2521 C C . TRP A 1 313 ? -21.304 4.558 15.327 1.00 70.25 313 TRP A C 1
ATOM 2523 O O . TRP A 1 313 ? -21.404 3.525 15.990 1.00 70.25 313 TRP A O 1
ATOM 2533 N N . TYR A 1 314 ? -22.338 5.363 15.117 1.00 72.12 314 TYR A N 1
ATOM 2534 C CA . TYR A 1 314 ? -23.681 5.185 15.656 1.00 72.12 314 TYR A CA 1
ATOM 2535 C C . TYR A 1 314 ? -24.691 5.519 14.566 1.00 72.12 314 TYR A C 1
ATOM 2537 O O . TYR A 1 314 ? -24.381 6.283 13.658 1.00 72.12 314 TYR A O 1
ATOM 2545 N N . THR A 1 315 ? -25.879 4.926 14.641 1.00 71.12 315 THR A N 1
ATOM 2546 C CA . THR A 1 315 ? -26.985 5.337 13.776 1.00 71.12 315 THR A CA 1
ATOM 2547 C C . THR A 1 315 ? -27.274 6.804 14.039 1.00 71.12 315 THR A C 1
ATOM 2549 O O . THR A 1 315 ? -27.402 7.188 15.203 1.00 71.12 315 THR A O 1
ATOM 2552 N N . ASP A 1 316 ? -27.355 7.607 12.982 1.00 71.62 316 ASP A N 1
ATOM 2553 C CA . ASP A 1 316 ? -27.680 9.018 13.119 1.00 71.62 316 ASP A CA 1
ATOM 2554 C C . ASP A 1 316 ? -29.142 9.156 13.606 1.00 71.62 316 ASP A C 1
ATOM 2556 O O . ASP A 1 316 ? -30.081 8.785 12.884 1.00 71.62 316 ASP A O 1
ATOM 2560 N N . PRO A 1 317 ? -29.375 9.656 14.838 1.00 72.38 317 PRO A N 1
ATOM 2561 C CA . PRO A 1 317 ? -30.726 9.842 15.357 1.00 72.38 317 PRO A CA 1
ATOM 2562 C C . PRO A 1 317 ? -31.480 10.971 14.635 1.00 72.38 317 PRO A C 1
ATOM 2564 O O . PRO A 1 317 ? -32.673 11.142 14.865 1.00 72.38 317 PRO A O 1
ATOM 2567 N N . PHE A 1 318 ? -30.804 11.746 13.783 1.00 75.12 318 PHE A N 1
ATOM 2568 C CA . PHE A 1 318 ? -31.372 12.831 12.988 1.00 75.12 318 PHE A CA 1
ATOM 2569 C C . PHE A 1 318 ? -31.665 12.423 11.536 1.00 75.12 318 PHE A C 1
ATOM 2571 O O . PHE A 1 318 ? -32.479 13.076 10.887 1.00 75.12 318 PHE A O 1
ATOM 2578 N N . GLU A 1 319 ? -31.076 11.332 11.033 1.00 66.44 319 GLU A N 1
ATOM 2579 C CA . GLU A 1 319 ? -31.469 10.731 9.744 1.00 66.44 319 GLU A CA 1
ATOM 2580 C C . GLU A 1 319 ? -32.720 9.856 9.878 1.00 66.44 319 GLU A C 1
ATOM 2582 O O . GLU A 1 319 ? -33.523 9.742 8.950 1.00 66.44 319 GLU A O 1
ATOM 2587 N N . THR A 1 320 ? -32.936 9.279 11.063 1.00 52.75 320 THR A N 1
ATOM 2588 C CA . THR A 1 320 ? -34.208 8.641 11.401 1.00 52.75 320 THR A CA 1
ATOM 2589 C C . THR A 1 320 ? -35.217 9.722 11.764 1.00 52.75 320 THR A C 1
ATOM 2591 O O . THR A 1 320 ? -35.350 10.132 12.913 1.00 52.75 320 THR A O 1
ATOM 2594 N N . GLY A 1 321 ? -35.948 10.218 10.763 1.00 44.84 321 GLY A N 1
ATOM 2595 C CA . GLY A 1 321 ? -37.126 11.038 11.020 1.00 44.84 321 GLY A CA 1
ATOM 2596 C C . GLY A 1 321 ? -37.991 10.324 12.055 1.00 44.84 321 GLY A C 1
ATOM 2597 O O . GLY A 1 321 ? -38.354 9.168 11.845 1.00 44.84 321 GLY A O 1
ATOM 2598 N N . PHE A 1 322 ? -38.275 10.984 13.182 1.00 43.41 322 PHE A N 1
ATOM 2599 C CA . PHE A 1 322 ? -39.235 10.508 14.170 1.00 43.41 322 PHE A CA 1
ATOM 2600 C C . PHE A 1 322 ? -40.520 10.129 13.429 1.00 43.41 322 PHE A C 1
ATOM 2602 O O . PHE A 1 322 ? -41.338 10.994 13.105 1.00 43.41 322 PHE A O 1
ATOM 2609 N N . THR A 1 323 ? -40.715 8.844 13.131 1.00 42.00 323 THR A N 1
ATOM 2610 C CA . THR A 1 323 ? -42.009 8.339 12.699 1.00 42.00 323 THR A CA 1
ATOM 2611 C C . THR A 1 323 ? -42.906 8.493 13.906 1.00 42.00 323 THR A C 1
ATOM 2613 O O . THR A 1 323 ? -42.904 7.669 14.821 1.00 42.00 323 THR A O 1
ATOM 2616 N N . ARG A 1 324 ? -43.613 9.624 13.941 1.00 42.50 324 ARG A N 1
ATOM 2617 C CA . ARG A 1 324 ? -44.699 9.870 14.876 1.00 42.50 324 ARG A CA 1
ATOM 2618 C C . ARG A 1 324 ? -45.588 8.623 14.828 1.00 42.50 324 ARG A C 1
ATOM 2620 O O . ARG A 1 324 ? -45.950 8.219 13.718 1.00 42.50 324 ARG A O 1
ATOM 2627 N N . PRO A 1 325 ? -45.918 7.989 15.966 1.00 43.75 325 PRO A N 1
ATOM 2628 C CA . PRO A 1 325 ? -46.884 6.902 15.946 1.00 43.75 325 PRO A CA 1
ATOM 2629 C C . PRO A 1 325 ? -48.146 7.397 15.223 1.00 43.75 325 PRO A C 1
ATOM 2631 O O . PRO A 1 325 ? -48.495 8.580 15.373 1.00 43.75 325 PRO A O 1
ATOM 2634 N N . PRO A 1 326 ? -48.787 6.554 14.392 1.00 42.59 326 PRO A N 1
ATOM 2635 C CA . PRO A 1 326 ? -49.959 6.959 13.636 1.00 42.59 326 PRO A CA 1
ATOM 2636 C C . PRO A 1 326 ? -50.967 7.559 14.610 1.00 42.59 326 PRO A C 1
ATOM 2638 O O . PRO A 1 326 ? -51.307 6.965 15.633 1.00 42.59 326 PRO A O 1
ATOM 2641 N N . SER A 1 327 ? -51.364 8.797 14.327 1.00 48.34 327 SER A N 1
ATOM 2642 C CA . SER A 1 327 ? -52.362 9.491 15.131 1.00 48.34 327 SER A CA 1
ATOM 2643 C C . SER A 1 327 ? -53.643 8.653 15.101 1.00 48.34 327 SER A C 1
ATOM 2645 O O . SER A 1 327 ? -54.000 8.180 14.017 1.00 48.34 327 SER A O 1
ATOM 2647 N N . PRO A 1 328 ? -54.332 8.438 16.237 1.00 52.56 328 PRO A N 1
ATOM 2648 C CA . PRO A 1 328 ? -55.634 7.789 16.202 1.00 52.56 328 PRO A CA 1
ATOM 2649 C C . PRO A 1 328 ? -56.564 8.575 15.260 1.00 52.56 328 PRO A C 1
ATOM 2651 O O . PRO A 1 328 ? -56.431 9.801 15.160 1.00 52.56 328 PRO A O 1
ATOM 2654 N N . PRO A 1 329 ? -57.462 7.890 14.531 1.00 43.62 329 PRO A N 1
ATOM 2655 C CA . PRO A 1 329 ? -58.318 8.537 13.547 1.00 43.62 329 PRO A CA 1
ATOM 2656 C C . PRO A 1 329 ? -59.159 9.638 14.212 1.00 43.62 329 PRO A C 1
ATOM 2658 O O . PRO A 1 329 ? -59.596 9.467 15.353 1.00 43.62 329 PRO A O 1
ATOM 2661 N N . PRO A 1 330 ? -59.376 10.776 13.529 1.00 39.72 330 PRO A N 1
ATOM 2662 C CA . PRO A 1 330 ? -60.061 11.914 14.118 1.00 39.72 330 PRO A CA 1
ATOM 2663 C C . PRO A 1 330 ? -61.524 11.566 14.397 1.00 39.72 330 PRO A C 1
ATOM 2665 O O . PRO A 1 330 ? -62.299 11.277 13.485 1.00 39.72 330 PRO A O 1
ATOM 2668 N N . THR A 1 331 ? -61.905 11.626 15.671 1.00 38.47 331 THR A N 1
ATOM 2669 C CA . THR A 1 331 ? -63.304 11.641 16.094 1.00 38.47 331 THR A CA 1
ATOM 2670 C C . THR A 1 331 ? -63.968 12.911 15.563 1.00 38.47 331 THR A C 1
ATOM 2672 O O . THR A 1 331 ? -63.385 13.996 15.602 1.00 38.47 331 THR A O 1
ATOM 2675 N N . ALA A 1 332 ? -65.174 12.749 15.023 1.00 35.56 332 ALA A N 1
ATOM 2676 C CA . ALA A 1 332 ? -65.915 13.768 14.297 1.00 35.56 332 ALA A CA 1
ATOM 2677 C C . ALA A 1 332 ? -66.146 15.074 15.085 1.00 35.56 332 ALA A C 1
ATOM 2679 O O . ALA A 1 332 ? -66.228 15.103 16.310 1.00 35.56 332 ALA A O 1
ATOM 2680 N N . ALA A 1 333 ? -66.254 16.141 14.296 1.00 35.19 333 ALA A N 1
ATOM 2681 C CA . ALA A 1 333 ? -66.290 17.556 14.630 1.00 35.19 333 ALA A CA 1
ATOM 2682 C C . ALA A 1 333 ? -67.186 17.989 15.804 1.00 35.19 333 ALA A C 1
ATOM 2684 O O . ALA A 1 333 ? -68.303 17.514 15.992 1.00 35.19 333 ALA A O 1
ATOM 2685 N N . SER A 1 334 ? -66.763 19.071 16.457 1.00 31.83 334 SER A N 1
ATOM 2686 C CA . SER A 1 334 ? -67.675 20.139 16.871 1.00 31.83 334 SER A CA 1
ATOM 2687 C C . SER A 1 334 ? -66.979 21.487 16.707 1.00 31.83 334 SER A C 1
ATOM 2689 O O . SER A 1 334 ? -65.854 21.696 17.156 1.00 31.83 334 SER A O 1
ATOM 2691 N N . ALA A 1 335 ? -67.640 22.356 15.952 1.00 32.66 335 ALA A N 1
ATOM 2692 C CA . ALA A 1 335 ? -67.169 23.660 15.526 1.00 32.66 335 ALA A CA 1
ATOM 2693 C C . ALA A 1 335 ? -67.342 24.711 16.628 1.00 32.66 335 ALA A C 1
ATOM 2695 O O . ALA A 1 335 ? -68.388 24.748 17.267 1.00 32.66 335 ALA A O 1
ATOM 2696 N N . SER A 1 336 ? -66.393 25.644 16.745 1.00 31.02 336 SER A N 1
ATOM 2697 C CA . SER A 1 336 ? -66.710 27.024 17.137 1.00 31.02 336 SER A CA 1
ATOM 2698 C C . SER A 1 336 ? -65.575 28.000 16.800 1.00 31.02 336 SER A C 1
ATOM 2700 O O . SER A 1 336 ? -64.543 28.042 17.462 1.00 31.02 336 SER A O 1
ATOM 2702 N N . THR A 1 337 ? -65.837 28.785 15.754 1.00 32.00 337 THR A N 1
ATOM 2703 C CA . THR A 1 337 ? -65.603 30.234 15.593 1.00 32.00 337 THR A CA 1
ATOM 2704 C C . THR A 1 337 ? -64.240 30.873 15.903 1.00 32.00 337 THR A C 1
ATOM 2706 O O . THR A 1 337 ? -63.784 31.000 17.033 1.00 32.00 337 THR A O 1
ATOM 2709 N N . SER A 1 338 ? -63.710 31.432 14.817 1.00 32.97 338 SER A N 1
ATOM 2710 C CA . SER A 1 338 ? -62.580 32.336 14.608 1.00 32.97 338 SER A CA 1
ATOM 2711 C C . SER A 1 338 ? -62.592 33.663 15.379 1.00 32.97 338 SER A C 1
ATOM 2713 O O . SER A 1 338 ? -63.634 34.310 15.495 1.00 32.97 338 SER A O 1
ATOM 2715 N N . ARG A 1 339 ? -61.387 34.173 15.682 1.00 32.84 339 ARG A N 1
ATOM 2716 C CA . ARG A 1 339 ? -61.051 35.612 15.655 1.00 32.84 339 ARG A CA 1
ATOM 2717 C C . ARG A 1 339 ? -59.663 35.840 15.018 1.00 32.84 339 ARG A C 1
ATOM 2719 O O . ARG A 1 339 ? -58.846 34.923 15.059 1.00 32.84 339 ARG A O 1
ATOM 2726 N N . PRO A 1 340 ? -59.405 37.011 14.400 1.00 36.50 340 PRO A N 1
ATOM 2727 C CA . PRO A 1 340 ? -58.307 37.218 13.455 1.00 36.50 340 PRO A CA 1
ATOM 2728 C C . PRO A 1 340 ? -57.032 37.771 14.113 1.00 36.50 340 PRO A C 1
ATOM 2730 O O . PRO A 1 340 ? -57.102 38.561 15.053 1.00 36.50 340 PRO A O 1
ATOM 2733 N N . VAL A 1 341 ? -55.872 37.403 13.561 1.00 45.28 341 VAL A N 1
ATOM 2734 C CA . VAL A 1 341 ? -54.541 37.941 13.902 1.00 45.28 341 VAL A CA 1
ATOM 2735 C C . VAL A 1 341 ? -54.108 38.936 12.805 1.00 45.28 341 VAL A C 1
ATOM 2737 O O . VAL A 1 341 ? -54.299 38.623 11.628 1.00 45.28 341 VAL A O 1
ATOM 2740 N N . PRO A 1 342 ? -53.546 40.116 13.137 1.00 37.59 342 PRO A N 1
ATOM 2741 C CA . PRO A 1 342 ? -53.059 41.087 12.150 1.00 37.59 342 PRO A CA 1
ATOM 2742 C C . PRO A 1 342 ? -51.624 40.772 11.650 1.00 37.59 342 PRO A C 1
ATOM 2744 O O . PRO A 1 342 ? -50.885 40.065 12.337 1.00 37.59 342 PRO A O 1
ATOM 2747 N N . PRO A 1 343 ? -51.201 41.291 10.476 1.00 38.81 343 PRO A N 1
ATOM 2748 C CA . PRO A 1 343 ? -49.859 41.091 9.898 1.00 38.81 343 PRO A CA 1
ATOM 2749 C C . PRO A 1 343 ? -48.925 42.281 10.239 1.00 38.81 343 PRO A C 1
ATOM 2751 O O . PRO A 1 343 ? -49.375 43.202 10.923 1.00 38.81 343 PRO A O 1
ATOM 2754 N N . PRO A 1 344 ? -47.717 42.432 9.647 1.00 41.88 344 PRO A N 1
ATOM 2755 C CA . PRO A 1 344 ? -46.685 41.491 9.167 1.00 41.88 344 PRO A CA 1
ATOM 2756 C C . PRO A 1 344 ? -45.302 41.808 9.808 1.00 41.88 344 PRO A C 1
ATOM 2758 O O . PRO A 1 344 ? -45.176 42.777 10.547 1.00 41.88 344 PRO A O 1
ATOM 2761 N N . CYS A 1 345 ? -44.229 41.078 9.462 1.00 26.97 345 CYS A N 1
ATOM 2762 C CA . CYS A 1 345 ? -42.923 41.728 9.234 1.00 26.97 345 CYS A CA 1
ATOM 2763 C C . CYS A 1 345 ? -41.933 40.835 8.470 1.00 26.97 345 CYS A C 1
ATOM 2765 O O . CYS A 1 345 ? -41.520 39.773 8.927 1.00 26.97 345 CYS A O 1
ATOM 2767 N N . THR A 1 346 ? -41.560 41.318 7.289 1.00 33.53 346 THR A N 1
ATOM 2768 C CA . THR A 1 346 ? -40.565 40.791 6.352 1.00 33.53 346 THR A CA 1
ATOM 2769 C C . THR A 1 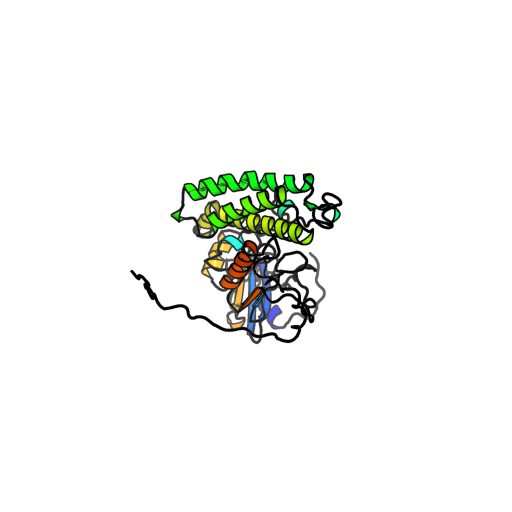346 ? -39.237 41.508 6.592 1.00 33.53 346 THR A C 1
ATOM 2771 O O . THR A 1 346 ? -39.248 42.730 6.672 1.00 33.53 346 THR A O 1
ATOM 2774 N N . CYS A 1 347 ? -38.120 40.779 6.670 1.00 28.16 347 CYS A N 1
ATOM 2775 C CA . CYS A 1 347 ? -36.721 41.213 6.457 1.00 28.16 347 CYS A CA 1
ATOM 2776 C C . CYS A 1 347 ? -35.826 40.004 6.810 1.00 28.16 347 C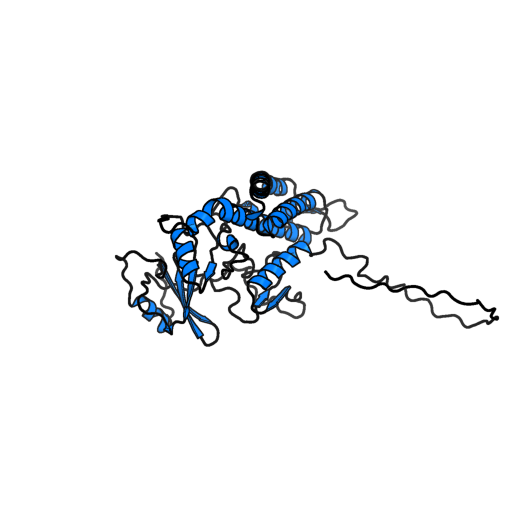YS A C 1
ATOM 2778 O O . CYS A 1 347 ? -36.139 39.286 7.747 1.00 28.16 347 CYS A O 1
ATOM 2780 N N . LEU A 1 348 ? -34.706 39.675 6.175 1.00 32.31 348 LEU A N 1
ATOM 2781 C CA . LEU A 1 348 ? -33.965 40.243 5.059 1.00 32.31 348 LEU A CA 1
ATOM 2782 C C . LEU A 1 348 ? -32.995 39.141 4.596 1.00 32.31 348 LEU A C 1
ATOM 2784 O O . LEU A 1 348 ? -32.345 38.484 5.406 1.00 32.31 348 LEU A O 1
ATOM 2788 N N . ILE A 1 349 ? -32.908 38.953 3.285 1.00 32.00 349 ILE A N 1
ATOM 2789 C CA . ILE A 1 349 ? -31.885 38.165 2.594 1.00 32.00 349 ILE A CA 1
ATOM 2790 C C . ILE A 1 349 ? -30.584 38.976 2.606 1.00 32.00 349 ILE A C 1
ATOM 2792 O O . ILE A 1 349 ? -30.622 40.144 2.227 1.00 32.00 349 ILE A O 1
ATOM 2796 N N . PHE A 1 350 ? -29.433 38.368 2.915 1.00 32.31 350 PHE A N 1
ATOM 2797 C CA . PHE A 1 350 ? -28.145 38.905 2.462 1.00 32.31 350 PHE A CA 1
ATOM 2798 C C . PHE A 1 350 ? -27.220 37.839 1.870 1.00 32.31 350 PHE A C 1
ATOM 2800 O O . PHE A 1 350 ? -27.116 36.706 2.333 1.00 32.31 350 PHE A O 1
ATOM 2807 N N . ARG A 1 351 ? -26.619 38.255 0.754 1.00 32.84 351 ARG A N 1
ATOM 2808 C CA . ARG A 1 351 ? -25.867 37.506 -0.252 1.00 32.84 351 ARG A CA 1
ATOM 2809 C C . ARG A 1 351 ? -24.396 37.286 0.124 1.00 32.84 351 ARG A C 1
ATOM 2811 O O . ARG A 1 351 ? -23.789 38.101 0.806 1.00 32.84 351 ARG A O 1
ATOM 2818 N N . ARG A 1 352 ? -23.849 36.231 -0.496 1.00 30.56 352 ARG A N 1
ATOM 2819 C CA . ARG A 1 352 ? -22.466 36.007 -0.976 1.00 30.56 352 ARG A CA 1
ATOM 2820 C C . ARG A 1 352 ? -21.511 37.211 -0.923 1.00 30.56 352 ARG A C 1
ATOM 2822 O O . ARG A 1 352 ? -21.791 38.237 -1.536 1.00 30.56 352 ARG A O 1
ATOM 2829 N N . ALA A 1 353 ? -20.298 36.952 -0.436 1.00 31.81 353 ALA A N 1
ATOM 2830 C CA . ALA A 1 353 ? -19.087 37.665 -0.833 1.00 31.81 353 ALA A CA 1
ATOM 2831 C C . ALA A 1 353 ? -18.170 36.717 -1.630 1.00 31.81 353 ALA A C 1
ATOM 2833 O O . ALA A 1 353 ? -17.872 35.610 -1.185 1.00 31.81 353 ALA A O 1
ATOM 2834 N N . ARG A 1 354 ? -17.768 37.153 -2.829 1.00 35.19 354 ARG A N 1
ATOM 2835 C CA . ARG A 1 354 ? -16.525 36.743 -3.493 1.00 35.19 354 ARG A CA 1
ATOM 2836 C C . ARG A 1 354 ? -15.496 37.826 -3.183 1.00 35.19 354 ARG A C 1
ATOM 2838 O O . ARG A 1 354 ? -15.847 39.000 -3.280 1.00 35.19 354 ARG A O 1
ATOM 2845 N N . ASN A 1 355 ? -14.276 37.416 -2.873 1.00 42.62 355 ASN A N 1
ATOM 2846 C CA . ASN A 1 355 ? -13.047 37.911 -3.489 1.00 42.62 355 ASN A CA 1
ATOM 2847 C C . ASN A 1 355 ? -12.005 36.806 -3.395 1.00 42.62 355 ASN A C 1
ATOM 2849 O O . ASN A 1 355 ? -11.951 36.171 -2.317 1.00 42.62 355 ASN A O 1
#

Sequence (355 aa):
MAQISPRKLHPHSVDLLRNRNPSSPLGPFDGRVAVHAQIGAQHYFITTNANYVPTVPSLELPHKVYLRMDMHYGTDDPTLWPQQYTPFYCHLPLISKKGARRELNIMWWTPSESDFEIGSVVMRGLGRLKQYQFSKFLVPVNELVPQCKALHQKSPALAVPLFGQLIQQLVMWIEQLQNLPTTYTKMLFAVTSLQRTFLELDAQYLYMTVYKERMDNYMANTNADVGQFVGAFTLLPNVVQQFWGAGVPIWFVRPYKVFDKEKIWAIVHLQQPLLGLYDPDEHGQGAPPALYTGNSTQDKIAAIHSATRQTPWYTDPFETGFTRPPSPPPTAASASTSRPVPPPCTCLIFRRARN

Organism: NCBI:txid1033008

Radius of gyration: 27.01 Å; chains: 1; bounding box: 92×70×61 Å

Foldseek 3Di:
DDDDDDPPADPLLVVLAVQADPPDDADLQFAQAKAWDDQPPFIKMKGKPDNAAADAPQSDPFRFFAQDQLRARFCLQLLQAAHADDPLLNLSLQQWDQPLDPLLNLLVDADDVVQWDADDPVDPQWTAGHPVSLVSLCVLLVVLLVVLVVVCVVCVVLDRPCQVVLSVLLVVLSCCRVPPTAGPSVNSNSSNLNSSSSSSNVSSSCCSPPLVCQLVDLPQQDPDACRTGNHHEYCDSSVSSSCVSSSGMYIHMDGSVPDDNHHYNYYDDHDYRPPPSDDPPLPPDPRDGGLDTGRDSVVSVVSVVVCSPPVDRDDDPVVPDPPDPPDPPDDDDDDDDDDDDDDDDDDDDDDDDDD